Protein AF-A0A371HAS5-F1 (afdb_monomer)

InterPro domains:
  IPR009060 UBA-like superfamily [SSF46934] (78-134)
  IPR015940 Ubiquitin-associated domain [PF22562] (84-131)
  IPR015940 Ubiquitin-associated domain [PS50030] 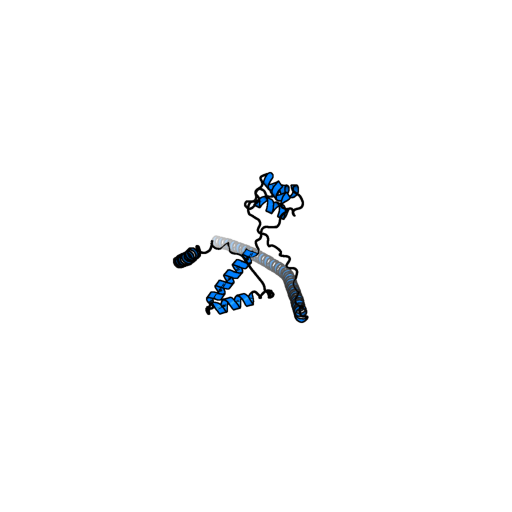(82-123)

pLDDT: mean 71.28, std 23.75, range [23.73, 97.5]

Organism: Mucuna pruriens (NCBI:txid157652)

Nearest PDB structures (foldseek):
  2dag-assembly1_A  TM=6.935E-01  e=2.441E-04  Homo sapiens
  3ihp-assembly1_A  TM=7.742E-01  e=4.661E-03  Homo sapiens
  1vek-assembly1_A  TM=7.909E-01  e=1.729E-02  Arabidopsis thaliana

Sequence (232 aa):
LLAWRVLLEVTGRIVRRFIPFQSFLITTKTPCHKRHGFKSWSTDTIVAAILRLKGLCNPMAIIIANASATLSFHFIKMAVPKVNEKLLEDLEVMGFPKARATRALHYSGNTSLEDAINWIVDHENDIDIDEMPLVDVDIDVESSESFPITEEMRIKAQSLRVQGLKSKAEEEKRLEREREKERIQAGKRLLEAKRIAEENERKRNLSLRQAEKEEEKRAREKVLRKLEQDKV

Radius of gyration: 43.59 Å; Cα contacts (8 Å, |Δi|>4): 79; chains: 1; bounding box: 92×58×136 Å

Secondary structure (DSSP, 8-state):
-HHHHHHHHHHHHHHHHSSSS-S-------------------HHHHHHHHHHHH----HHHHHHHHHHHHHHHHHTTEE-----HHHHHHHHHTT--HHHHHHHHHHHTSS-HHHHHHHHHHTTT-TTTTSPP-EE--------------HHHHHHHHHHHHHHHHHHHHHHHHHHHHHHHHHHHHHHHHHHHHHHHHHHHHHHHHHHHHHHHHHHHHHHHHHHHHHHHTT-

Structure (mmCIF, N/CA/C/O backbone):
data_AF-A0A371HAS5-F1
#
_entry.id   AF-A0A371HAS5-F1
#
loop_
_atom_site.group_PDB
_atom_site.id
_atom_site.type_symbol
_atom_site.label_atom_id
_atom_site.label_alt_id
_atom_site.label_comp_id
_atom_site.label_asym_id
_atom_site.label_entity_id
_atom_site.label_seq_id
_atom_site.pdbx_PDB_ins_code
_atom_site.Cartn_x
_atom_site.Cartn_y
_atom_site.Cartn_z
_atom_site.occupancy
_atom_site.B_iso_or_equiv
_atom_site.auth_seq_id
_atom_site.auth_comp_id
_atom_site.auth_asym_id
_atom_site.auth_atom_id
_atom_site.pdbx_PDB_model_num
ATOM 1 N N . LEU A 1 1 ? -9.270 -43.807 14.013 1.00 46.50 1 LEU A N 1
ATOM 2 C CA . LEU A 1 1 ? -10.672 -44.301 14.008 1.00 46.50 1 LEU A CA 1
ATOM 3 C C . LEU A 1 1 ? -10.958 -45.337 15.106 1.00 46.50 1 LEU A C 1
ATOM 5 O O . LEU A 1 1 ? -11.969 -45.197 15.780 1.00 46.50 1 LEU A O 1
ATOM 9 N N . LEU A 1 2 ? -10.073 -46.306 15.380 1.00 40.28 2 LEU A N 1
ATOM 10 C CA . LEU A 1 2 ? -10.265 -47.279 16.476 1.00 40.28 2 LEU A CA 1
ATOM 11 C C . LEU A 1 2 ? -10.177 -46.666 17.894 1.00 40.28 2 LEU A C 1
ATOM 13 O O . LEU A 1 2 ? -10.956 -47.038 18.763 1.00 40.28 2 LEU A O 1
ATOM 17 N N . ALA A 1 3 ? -9.323 -45.658 18.112 1.00 36.22 3 ALA A N 1
ATOM 18 C CA . ALA A 1 3 ? -9.194 -44.980 19.412 1.00 36.22 3 ALA A CA 1
ATOM 19 C C . ALA A 1 3 ? -10.428 -44.140 19.809 1.00 36.22 3 ALA A C 1
ATOM 21 O O . ALA A 1 3 ? -10.757 -44.034 20.986 1.00 36.22 3 ALA A O 1
ATOM 22 N N . TRP A 1 4 ? -11.152 -43.585 18.832 1.00 30.95 4 TRP A N 1
ATOM 23 C CA . TRP A 1 4 ? -12.383 -42.819 19.077 1.00 30.95 4 TRP A CA 1
ATOM 24 C C . TRP A 1 4 ? -13.582 -43.720 19.395 1.00 30.95 4 TRP A C 1
ATOM 26 O O . TRP A 1 4 ? -14.448 -43.339 20.177 1.00 30.95 4 TRP A O 1
ATOM 36 N N . ARG A 1 5 ? -13.605 -44.946 18.857 1.00 38.47 5 ARG A N 1
ATOM 37 C CA . ARG A 1 5 ? -14.662 -45.929 19.143 1.00 38.47 5 ARG A CA 1
ATOM 38 C C . ARG A 1 5 ? -14.598 -46.444 20.585 1.00 38.47 5 ARG A C 1
ATOM 40 O O . ARG A 1 5 ? -15.632 -46.553 21.233 1.00 38.47 5 ARG A O 1
ATOM 47 N N . VAL A 1 6 ? -13.389 -46.659 21.112 1.00 47.12 6 VAL A N 1
ATOM 48 C CA . VAL A 1 6 ? -13.175 -47.053 22.519 1.00 47.12 6 VAL A CA 1
ATOM 49 C C . VAL A 1 6 ? -13.554 -45.916 23.479 1.00 47.12 6 VAL A C 1
ATOM 51 O O . VAL A 1 6 ? -14.144 -46.164 24.527 1.00 47.12 6 VAL A O 1
ATOM 54 N N . LEU A 1 7 ? -13.301 -44.657 23.102 1.00 41.53 7 LEU A N 1
ATOM 55 C CA . LEU A 1 7 ? -13.656 -43.490 23.917 1.00 41.53 7 LEU A CA 1
ATOM 56 C C . LEU A 1 7 ? -15.182 -43.268 24.010 1.00 41.53 7 LEU A C 1
ATOM 58 O O . LEU A 1 7 ? -15.688 -42.888 25.067 1.00 41.53 7 LEU A O 1
ATOM 62 N N . LEU A 1 8 ? -15.931 -43.563 22.940 1.00 46.72 8 LEU A N 1
ATOM 63 C CA . LEU A 1 8 ? -17.401 -43.508 22.926 1.00 46.72 8 LEU A CA 1
ATOM 64 C C . LEU A 1 8 ? -18.059 -44.678 23.682 1.00 46.72 8 LEU A C 1
ATOM 66 O O . LEU A 1 8 ? -19.085 -44.489 24.333 1.00 46.72 8 LEU A O 1
ATOM 70 N N . GLU A 1 9 ? -17.465 -45.875 23.675 1.00 45.41 9 GLU A N 1
ATOM 71 C CA . GLU A 1 9 ? -17.991 -47.010 24.453 1.00 45.41 9 GLU A CA 1
ATOM 72 C C . GLU A 1 9 ? -17.751 -46.870 25.963 1.00 45.41 9 GLU A C 1
ATOM 74 O O . GLU A 1 9 ? -18.598 -47.277 26.767 1.00 45.41 9 GLU A O 1
ATOM 79 N N . VAL A 1 10 ? -16.628 -46.267 26.370 1.00 45.66 10 VAL A N 1
ATOM 80 C CA . VAL A 1 10 ? -16.324 -46.015 27.788 1.00 45.66 10 VAL A CA 1
ATOM 81 C C . VAL A 1 10 ? -17.197 -44.886 28.343 1.00 45.66 10 VAL A C 1
ATOM 83 O O . VAL A 1 10 ? -17.741 -45.022 29.439 1.00 45.66 10 VAL A O 1
ATOM 86 N N . THR A 1 11 ? -17.426 -43.817 27.575 1.00 44.75 11 THR A N 1
ATOM 87 C CA . THR A 1 11 ? -18.323 -42.718 27.979 1.00 44.75 11 THR A CA 1
ATOM 88 C C . THR A 1 11 ? -19.798 -43.143 27.970 1.00 44.75 11 THR A C 1
ATOM 90 O O . THR A 1 11 ? -20.527 -42.831 28.912 1.00 44.75 11 THR A O 1
ATOM 93 N N . GLY A 1 12 ? -20.228 -43.973 27.013 1.00 40.47 12 GLY A N 1
ATOM 94 C CA . GLY A 1 12 ? -21.586 -44.531 26.971 1.00 40.47 12 GLY A CA 1
ATOM 95 C C . GLY A 1 12 ? -21.938 -45.464 28.142 1.00 40.47 12 GLY A C 1
ATOM 96 O O . GLY A 1 12 ? -23.078 -45.461 28.614 1.00 40.47 12 GLY A O 1
ATOM 97 N N . ARG A 1 13 ? -20.974 -46.234 28.675 1.00 41.28 13 ARG A N 1
ATOM 98 C CA . ARG A 1 13 ? -21.190 -47.070 29.879 1.00 41.28 13 ARG A CA 1
ATOM 99 C C . ARG A 1 13 ? -21.276 -46.265 31.171 1.00 41.28 13 ARG A C 1
ATOM 101 O O . ARG A 1 13 ? -21.960 -46.701 32.094 1.00 41.28 13 ARG A O 1
ATOM 108 N N . ILE A 1 14 ? -20.611 -45.114 31.240 1.00 40.72 14 ILE A N 1
ATOM 109 C CA . ILE A 1 14 ? -20.650 -44.228 32.410 1.00 40.72 14 ILE A CA 1
ATOM 110 C C . ILE A 1 14 ? -22.001 -43.502 32.476 1.00 40.72 14 ILE A C 1
ATOM 112 O O . ILE A 1 14 ? -22.618 -43.465 33.537 1.00 40.72 14 ILE A O 1
ATOM 116 N N . VAL A 1 15 ? -22.524 -43.038 31.335 1.00 43.25 15 VAL A N 1
ATOM 117 C CA . VAL A 1 15 ? -23.827 -42.351 31.268 1.00 43.25 15 VAL A CA 1
ATOM 118 C C . VAL A 1 15 ? -25.001 -43.303 31.548 1.00 43.25 15 VAL A C 1
ATOM 120 O O . VAL A 1 15 ? -25.922 -42.938 32.272 1.00 43.25 15 VAL A O 1
ATOM 123 N N . ARG A 1 16 ? -24.957 -44.566 31.089 1.00 42.06 16 ARG A N 1
ATOM 124 C CA . ARG A 1 16 ? -26.014 -45.559 31.395 1.00 42.06 16 ARG A CA 1
ATOM 125 C C . ARG A 1 16 ? -26.030 -46.059 32.843 1.00 42.06 16 ARG A C 1
ATOM 127 O O . ARG A 1 16 ? -27.021 -46.652 33.253 1.00 42.06 16 ARG A O 1
ATOM 134 N N . ARG A 1 17 ? -24.963 -45.848 33.621 1.00 37.91 17 ARG A N 1
ATOM 135 C CA . ARG A 1 17 ? -24.882 -46.301 35.022 1.00 37.91 17 ARG A CA 1
ATOM 136 C C . ARG A 1 17 ? -25.248 -45.214 36.037 1.00 37.91 17 ARG A C 1
ATOM 138 O O . ARG A 1 17 ? -25.368 -45.521 37.216 1.00 37.91 17 ARG A O 1
ATOM 145 N N . PHE A 1 18 ? -25.458 -43.980 35.574 1.00 33.31 18 PHE A N 1
ATOM 146 C CA . PHE A 1 18 ? -25.792 -42.815 36.403 1.00 33.31 18 PHE A CA 1
ATOM 147 C C . PHE A 1 18 ? -27.269 -42.387 36.322 1.00 33.31 18 PHE A C 1
ATOM 149 O O . PHE A 1 18 ? -27.659 -41.395 36.929 1.00 33.31 18 PHE A O 1
ATOM 156 N N . ILE A 1 19 ? -28.099 -43.142 35.597 1.00 40.12 19 ILE A N 1
ATOM 157 C CA . ILE A 1 19 ? -29.545 -42.918 35.469 1.00 40.12 19 ILE A CA 1
ATOM 158 C C . ILE A 1 19 ? -30.242 -44.202 35.944 1.00 40.12 19 ILE A C 1
ATOM 160 O O . ILE A 1 19 ? -30.603 -45.034 35.112 1.00 40.12 19 ILE A O 1
ATOM 164 N N . PRO A 1 20 ? -30.280 -44.486 37.262 1.00 36.88 20 PRO A N 1
ATOM 165 C CA . PRO A 1 20 ? -31.593 -44.538 37.913 1.00 36.88 20 PRO A CA 1
ATOM 166 C C . PRO A 1 20 ? -31.521 -44.341 39.444 1.00 36.88 20 PRO A C 1
ATOM 168 O O . PRO A 1 20 ? -31.740 -45.279 40.188 1.00 36.88 20 PRO A O 1
ATOM 171 N N . PHE A 1 21 ? -31.198 -43.158 39.951 1.00 30.16 21 PHE A N 1
ATOM 172 C CA . PHE A 1 21 ? -31.376 -42.784 41.367 1.00 30.16 21 PHE A CA 1
ATOM 173 C C . PHE A 1 21 ? -31.285 -41.250 41.338 1.00 30.16 21 PHE A C 1
ATOM 175 O O . PHE A 1 21 ? -30.221 -40.715 41.076 1.00 30.16 21 PHE A O 1
ATOM 182 N N . GLN A 1 22 ? -32.336 -40.445 41.469 1.00 34.00 22 GLN A N 1
ATOM 183 C CA . GLN A 1 22 ? -33.313 -40.509 42.539 1.00 34.00 22 GLN A CA 1
ATOM 184 C C . GLN A 1 22 ? -34.480 -39.557 42.209 1.00 34.00 22 GLN A C 1
ATOM 186 O O . GLN A 1 22 ? -34.569 -38.439 42.705 1.00 34.00 22 GLN A O 1
ATOM 191 N N . SER A 1 23 ? -35.419 -40.016 41.384 1.00 34.59 23 SER A N 1
ATOM 192 C CA . SER A 1 23 ? -36.813 -39.574 41.468 1.00 34.59 23 SER A CA 1
ATOM 193 C C . SER A 1 23 ? -37.466 -40.311 42.639 1.00 34.59 23 SER A C 1
ATOM 195 O O . SER A 1 23 ? -38.294 -41.176 42.413 1.00 34.59 23 SER A O 1
ATOM 197 N N . PHE A 1 24 ? -37.032 -40.086 43.883 1.00 32.16 24 PHE A N 1
ATOM 198 C CA . PHE A 1 24 ? -37.688 -40.659 45.068 1.00 32.16 24 PHE A CA 1
ATOM 199 C C . PHE A 1 24 ? -37.172 -39.971 46.340 1.00 32.16 24 PHE A C 1
ATOM 201 O O . PHE A 1 24 ? -36.071 -40.276 46.788 1.00 32.16 24 PHE A O 1
ATOM 208 N N . LEU A 1 25 ? -37.957 -39.019 46.863 1.00 33.44 25 LEU A N 1
ATOM 209 C CA . LEU A 1 25 ? -38.114 -38.607 48.277 1.00 33.44 25 LEU A CA 1
ATOM 210 C C . LEU A 1 25 ? -38.596 -37.147 48.354 1.00 33.44 25 LEU A C 1
ATOM 212 O O . LEU A 1 25 ? -37.880 -36.228 48.739 1.00 33.44 25 LEU A O 1
ATOM 216 N N . ILE A 1 26 ? -39.863 -36.962 47.981 1.00 34.88 26 ILE A N 1
ATOM 217 C CA . ILE A 1 26 ? -40.740 -35.955 48.587 1.00 34.88 26 ILE A CA 1
ATOM 218 C C . ILE A 1 26 ? -41.316 -36.609 49.862 1.00 34.88 26 ILE A C 1
ATOM 220 O O . ILE A 1 26 ? -41.438 -37.831 49.899 1.00 34.88 26 ILE A O 1
ATOM 224 N N . THR A 1 27 ? -41.685 -35.797 50.865 1.00 35.25 27 THR A N 1
ATOM 225 C CA . THR A 1 27 ? -42.214 -36.128 52.216 1.00 35.25 27 THR A CA 1
ATOM 226 C C . THR A 1 27 ? -41.162 -36.723 53.180 1.00 35.25 27 THR A C 1
ATOM 228 O O . THR A 1 27 ? -40.668 -37.815 52.949 1.00 35.25 27 THR A O 1
ATOM 231 N N . THR A 1 28 ? -40.735 -36.052 54.263 1.00 29.14 28 THR A N 1
ATOM 232 C CA . THR A 1 28 ? -41.540 -35.717 55.460 1.00 29.14 28 THR A CA 1
ATOM 233 C C . THR A 1 28 ? -41.094 -34.450 56.232 1.00 29.14 28 THR A C 1
ATOM 235 O O . THR A 1 28 ? -39.914 -34.139 56.329 1.00 29.14 28 THR A O 1
ATOM 238 N N . LYS A 1 29 ? -42.098 -33.794 56.835 1.00 32.22 29 LYS A N 1
ATOM 239 C CA . LYS A 1 29 ? -42.184 -32.749 57.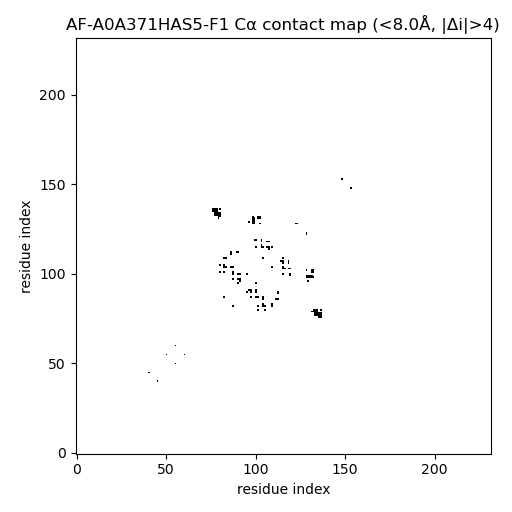890 1.00 32.22 29 LYS A CA 1
ATOM 240 C C . LYS A 1 29 ? -40.963 -32.408 58.800 1.00 32.22 29 LYS A C 1
ATOM 242 O O . LYS A 1 29 ? -40.279 -33.277 59.319 1.00 32.22 29 LYS A O 1
ATOM 247 N N . THR A 1 30 ? -40.853 -31.097 59.074 1.00 30.39 30 THR A N 1
ATOM 248 C CA . THR A 1 30 ? -40.096 -30.285 60.083 1.00 30.39 30 THR A CA 1
ATOM 249 C C . THR A 1 30 ? -40.300 -30.707 61.566 1.00 30.39 30 THR A C 1
ATOM 251 O O . THR A 1 30 ? -41.345 -31.326 61.787 1.00 30.39 30 THR A O 1
ATOM 254 N N . PRO A 1 31 ? -39.474 -30.325 62.604 1.00 36.41 31 PRO A N 1
ATOM 255 C CA . PRO A 1 31 ? -39.116 -28.916 62.932 1.00 36.41 31 PRO A CA 1
ATOM 256 C C . PRO A 1 31 ? -37.835 -28.564 63.769 1.00 36.41 31 PRO A C 1
ATOM 258 O O . PRO A 1 31 ? -37.206 -29.398 64.406 1.00 36.41 31 PRO A O 1
ATOM 261 N N . CYS A 1 32 ? -37.577 -27.241 63.834 1.00 23.73 32 CYS A N 1
ATOM 262 C CA . CYS A 1 32 ? -36.892 -26.444 64.882 1.00 23.73 32 CYS A CA 1
ATOM 263 C C . CYS A 1 32 ? -35.356 -26.209 64.877 1.00 23.73 32 CYS A C 1
ATOM 265 O O . CYS A 1 32 ? -34.558 -27.047 65.269 1.00 23.73 32 CYS A O 1
ATOM 267 N N . HIS A 1 33 ? -35.019 -24.934 64.604 1.00 25.88 33 HIS A N 1
ATOM 268 C CA . HIS A 1 33 ? -34.020 -24.060 65.251 1.00 25.88 33 HIS A CA 1
ATOM 269 C C . HIS A 1 33 ? -32.541 -24.491 65.365 1.00 25.88 33 HIS A C 1
ATOM 271 O O . HIS A 1 33 ? -32.162 -25.170 66.310 1.00 25.88 33 HIS A O 1
ATOM 277 N N . LYS A 1 34 ? -31.657 -23.822 64.603 1.00 27.59 34 LYS A N 1
ATOM 278 C CA . LYS A 1 34 ? -30.867 -22.663 65.090 1.00 27.59 34 LYS A CA 1
ATOM 279 C C . LYS A 1 34 ? -30.121 -21.983 63.935 1.00 27.59 34 LYS A C 1
ATOM 281 O O . LYS A 1 34 ? -29.530 -22.643 63.090 1.00 27.59 34 LYS A O 1
ATOM 286 N N . ARG A 1 35 ? -30.163 -20.647 63.909 1.00 38.34 35 ARG A N 1
ATOM 287 C CA . ARG A 1 35 ? -29.398 -19.796 62.986 1.00 38.34 35 ARG A CA 1
ATOM 288 C C . ARG A 1 35 ? -27.902 -20.018 63.195 1.00 38.34 35 ARG A C 1
ATOM 290 O O . ARG A 1 35 ? -27.408 -19.740 64.281 1.00 38.34 35 ARG A O 1
ATOM 297 N N . HIS A 1 36 ? -27.193 -20.374 62.133 1.00 27.92 36 HIS A N 1
ATOM 298 C CA . HIS A 1 36 ? -25.816 -19.942 61.921 1.00 27.92 36 HIS A CA 1
ATOM 299 C C . HIS A 1 36 ? -25.713 -19.426 60.488 1.00 27.92 36 HIS A C 1
ATOM 301 O O . HIS A 1 36 ? -26.207 -20.060 59.559 1.00 27.92 36 HIS A O 1
ATOM 307 N N . GLY A 1 37 ? -25.170 -18.217 60.342 1.00 28.03 37 GLY A N 1
ATOM 308 C CA . GLY A 1 37 ? -25.117 -17.502 59.075 1.00 28.03 37 GLY A CA 1
ATOM 309 C C . GLY A 1 37 ? -24.404 -18.317 58.003 1.00 28.03 37 GLY A C 1
ATOM 310 O O . GLY A 1 37 ? -23.283 -18.786 58.209 1.00 28.03 37 GLY A O 1
ATOM 311 N N . PHE A 1 38 ? -25.068 -18.457 56.860 1.00 30.48 38 PHE A N 1
ATOM 312 C CA . PHE A 1 38 ? -24.463 -18.919 55.621 1.00 30.48 38 PHE A CA 1
ATOM 313 C C . PHE A 1 38 ? -23.411 -17.882 55.214 1.00 30.48 38 PHE A C 1
ATOM 315 O O . PHE A 1 38 ? -23.721 -16.862 54.607 1.00 30.48 38 PHE A O 1
ATOM 322 N N . LYS A 1 39 ? -22.154 -18.102 55.603 1.00 35.47 39 LYS A N 1
ATOM 323 C CA . LYS A 1 39 ? -21.035 -17.451 54.925 1.00 35.47 39 LYS A CA 1
ATOM 324 C C . LYS A 1 39 ? -21.011 -18.070 53.532 1.00 35.47 39 LYS A C 1
ATOM 326 O O . LYS A 1 39 ? -20.918 -19.289 53.425 1.00 35.47 39 LYS A O 1
ATOM 331 N N . SER A 1 40 ? -21.164 -17.273 52.484 1.00 37.25 40 SER A N 1
ATOM 332 C CA . SER A 1 40 ? -20.907 -17.707 51.113 1.00 37.25 40 SER A CA 1
ATOM 333 C C . SER A 1 40 ? -19.437 -18.113 51.034 1.00 37.25 40 SER A C 1
ATOM 335 O O . SER A 1 40 ? -18.546 -17.271 51.140 1.00 37.25 40 SER A O 1
ATOM 337 N N . TRP A 1 41 ? -19.159 -19.410 50.951 1.00 33.28 41 TRP A N 1
ATOM 338 C CA . TRP A 1 41 ? -17.795 -19.869 50.728 1.00 33.28 41 TRP A CA 1
ATOM 339 C C . TRP A 1 41 ? -17.442 -19.510 49.287 1.00 33.28 41 TRP A C 1
ATOM 341 O O . TRP A 1 41 ? -18.204 -19.838 48.378 1.00 33.28 41 TRP A O 1
ATOM 351 N N . SER A 1 42 ?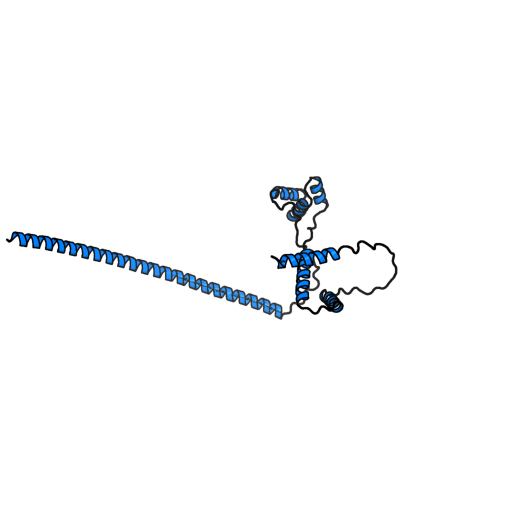 -16.316 -18.815 49.091 1.00 43.72 42 SER A N 1
ATOM 352 C CA . SER A 1 42 ? -15.750 -18.605 47.755 1.00 43.72 42 SER A CA 1
ATOM 353 C C . SER A 1 42 ? -15.699 -19.954 47.032 1.00 43.72 42 SER A C 1
ATOM 355 O O . SER A 1 42 ? -15.440 -20.988 47.662 1.00 43.72 42 SER A O 1
ATOM 357 N N . THR A 1 43 ? -15.942 -19.954 45.721 1.00 50.69 43 THR A N 1
ATOM 358 C CA . THR A 1 43 ? -15.860 -21.147 44.863 1.00 50.69 43 THR A CA 1
ATOM 359 C C . THR A 1 43 ? -14.568 -21.927 45.111 1.00 50.69 43 THR A C 1
ATOM 361 O O . THR A 1 43 ? -14.586 -23.156 45.133 1.00 50.69 43 THR A O 1
ATOM 364 N N . ASP A 1 44 ? -13.484 -21.228 45.452 1.00 47.88 44 ASP A N 1
ATOM 365 C CA . ASP A 1 44 ? -12.183 -21.807 45.790 1.00 47.88 44 ASP A CA 1
ATOM 366 C C . ASP A 1 44 ? -12.208 -22.680 47.053 1.00 47.88 44 ASP A C 1
ATOM 368 O O . ASP A 1 44 ? -11.531 -23.706 47.128 1.00 47.88 44 ASP A O 1
ATOM 372 N N . THR A 1 45 ? -13.015 -22.322 48.056 1.00 55.28 45 THR A N 1
ATOM 373 C CA . THR A 1 45 ? -13.116 -23.077 49.314 1.00 55.28 45 THR A CA 1
ATOM 374 C C . THR A 1 45 ? -13.983 -24.326 49.152 1.00 55.28 45 THR A C 1
ATOM 376 O O . THR A 1 45 ? -13.690 -25.366 49.744 1.00 55.28 45 THR A O 1
ATOM 379 N N . ILE A 1 46 ? -15.013 -24.255 48.304 1.00 51.75 46 ILE A N 1
ATOM 380 C CA . IL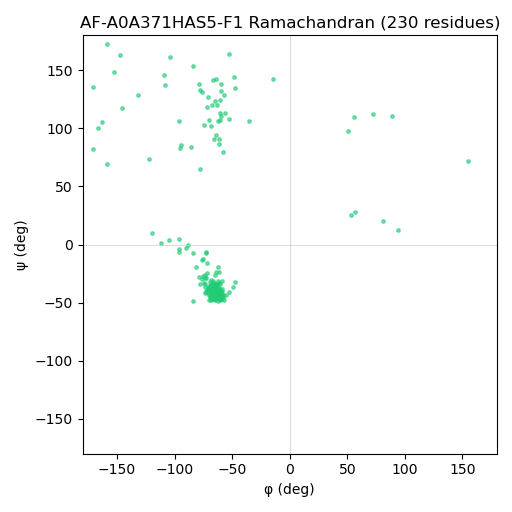E A 1 46 ? -15.856 -25.405 47.948 1.00 51.75 46 ILE A CA 1
ATOM 381 C C . ILE A 1 46 ? -15.045 -26.406 47.111 1.00 51.75 46 ILE A C 1
ATOM 383 O O . ILE A 1 46 ? -15.038 -27.603 47.404 1.00 51.75 46 ILE A O 1
ATOM 387 N N . VAL A 1 47 ? -14.283 -25.916 46.129 1.00 53.78 47 VAL A N 1
ATOM 388 C CA . VAL A 1 47 ? -13.398 -26.735 45.286 1.00 53.78 47 VAL A CA 1
ATOM 389 C C . VAL A 1 47 ? -12.290 -27.393 46.119 1.00 53.78 47 VAL A C 1
ATOM 391 O O . VAL A 1 47 ? -12.053 -28.596 45.983 1.00 53.78 47 VAL A O 1
ATOM 394 N N . ALA A 1 48 ? -11.673 -26.664 47.056 1.00 54.16 48 ALA A N 1
ATOM 395 C CA . ALA A 1 48 ? -10.662 -27.215 47.961 1.00 54.16 48 ALA A CA 1
ATOM 396 C C . ALA A 1 48 ? -11.221 -28.290 48.916 1.00 54.16 48 ALA A C 1
ATOM 398 O O . ALA A 1 48 ? -10.540 -29.281 49.197 1.00 54.16 48 ALA A O 1
ATOM 399 N N . ALA A 1 49 ? -12.460 -28.136 49.396 1.00 52.81 49 ALA A N 1
ATOM 400 C CA . ALA A 1 49 ? -13.120 -29.128 50.246 1.00 52.81 49 ALA A CA 1
ATOM 401 C C . ALA A 1 49 ? -13.454 -30.422 49.479 1.00 52.81 49 ALA A C 1
ATOM 403 O O . ALA A 1 49 ? -13.242 -31.521 49.995 1.00 52.81 49 ALA A O 1
ATOM 404 N N . ILE A 1 50 ? -13.899 -30.309 48.223 1.00 53.41 50 ILE A N 1
ATOM 405 C CA . ILE A 1 50 ? -14.182 -31.462 47.353 1.00 53.41 50 ILE A CA 1
ATOM 406 C C . ILE A 1 50 ? -12.889 -32.207 46.978 1.00 53.41 50 ILE A C 1
ATOM 408 O O . ILE A 1 50 ? -12.865 -33.440 47.000 1.00 53.41 50 ILE A O 1
ATOM 412 N N . LEU A 1 51 ? -11.799 -31.484 46.697 1.00 48.53 51 LEU A N 1
ATOM 413 C CA . LEU A 1 51 ? -10.480 -32.070 46.420 1.00 48.53 51 LEU A CA 1
ATOM 414 C C . LEU A 1 51 ? -9.896 -32.801 47.641 1.00 48.53 51 LEU A C 1
ATOM 416 O O . LEU A 1 51 ? -9.304 -33.870 47.482 1.00 48.53 51 LEU A O 1
ATOM 420 N N . ARG A 1 52 ? -10.114 -32.286 48.862 1.00 47.75 52 ARG A N 1
ATOM 421 C CA . ARG A 1 52 ? -9.682 -32.949 50.109 1.00 47.75 52 ARG A CA 1
ATOM 422 C C . ARG A 1 52 ? -10.459 -34.226 50.426 1.00 47.75 52 ARG A C 1
ATOM 424 O O . ARG A 1 52 ? -9.873 -35.145 50.986 1.00 47.75 52 ARG A O 1
ATOM 431 N N . LEU A 1 53 ? -11.738 -34.311 50.058 1.00 48.09 53 LEU A N 1
ATOM 432 C CA . LEU A 1 53 ? -12.573 -35.487 50.341 1.00 48.09 53 LEU A CA 1
ATOM 433 C C . LEU A 1 53 ? -12.381 -36.647 49.353 1.00 48.09 53 LEU A C 1
ATOM 435 O O . LEU A 1 53 ? -12.744 -37.772 49.685 1.00 48.09 53 LEU A O 1
ATOM 439 N N . LYS A 1 54 ? -11.824 -36.413 48.155 1.00 51.19 54 LYS A N 1
ATOM 440 C CA . LYS A 1 54 ? -11.719 -37.456 47.114 1.00 51.19 54 LYS A CA 1
ATOM 441 C C . LYS A 1 54 ? -10.307 -37.953 46.793 1.00 51.19 54 LYS A C 1
ATOM 443 O O . LYS A 1 54 ? -10.188 -38.819 45.935 1.00 51.19 54 LYS A O 1
ATOM 448 N N . GLY A 1 55 ? -9.255 -37.467 47.458 1.00 49.88 55 GLY A N 1
ATOM 449 C CA . GLY A 1 55 ? -7.913 -38.080 47.395 1.00 49.88 55 GLY A CA 1
ATOM 450 C C . GLY A 1 55 ? -7.337 -38.302 45.984 1.00 49.88 55 GLY A C 1
ATOM 451 O O . GLY A 1 55 ? -6.524 -39.200 45.788 1.00 49.88 55 GLY A O 1
ATOM 452 N N . LEU A 1 56 ? -7.757 -37.520 44.985 1.00 47.22 56 LEU A N 1
ATOM 453 C CA . LEU A 1 56 ? -7.358 -37.687 43.584 1.00 47.22 56 LEU A CA 1
ATOM 454 C C . LEU A 1 56 ? -6.175 -36.769 43.271 1.00 47.22 56 LEU A C 1
ATOM 456 O O . LEU A 1 56 ? -6.336 -35.674 42.740 1.00 47.22 56 LEU A O 1
ATOM 460 N N . CYS A 1 57 ? -4.969 -37.222 43.607 1.00 44.25 57 CYS A N 1
ATOM 461 C CA . CYS A 1 57 ? -3.733 -36.578 43.175 1.00 44.25 57 CYS A CA 1
ATOM 462 C C . CYS A 1 57 ? -3.357 -37.123 41.789 1.00 44.25 57 CYS A C 1
ATOM 464 O O . CYS A 1 57 ? -2.614 -38.094 41.671 1.00 44.25 57 CYS A O 1
ATOM 466 N N . ASN A 1 58 ? -3.936 -36.562 40.725 1.00 46.75 58 ASN A N 1
ATOM 467 C CA . ASN A 1 58 ? -3.491 -36.853 39.362 1.00 46.75 58 ASN A CA 1
ATOM 468 C C . ASN A 1 58 ? -3.646 -35.591 38.488 1.00 46.75 58 ASN A C 1
ATOM 470 O O . ASN A 1 58 ? -4.775 -35.119 38.318 1.00 46.75 58 ASN A O 1
ATOM 474 N N . PRO A 1 59 ? -2.560 -35.012 37.935 1.00 50.88 59 PRO A N 1
ATOM 475 C CA . PRO A 1 59 ? -2.597 -33.713 37.247 1.00 50.88 59 PRO A CA 1
ATOM 476 C C . PRO A 1 59 ? -3.510 -33.691 36.009 1.00 50.88 59 PRO A C 1
ATOM 478 O O . PRO A 1 59 ? -4.035 -32.641 35.650 1.00 50.88 59 PRO A O 1
ATOM 481 N N . MET A 1 60 ? -3.782 -34.850 35.400 1.00 40.97 60 MET A N 1
ATOM 482 C CA . MET A 1 60 ? -4.698 -34.970 34.257 1.00 40.97 60 MET A CA 1
ATOM 483 C C . MET A 1 60 ? -6.180 -34.788 34.636 1.00 40.97 60 MET A C 1
ATOM 485 O O . MET A 1 60 ? -6.979 -34.376 33.798 1.00 40.97 60 MET A O 1
ATOM 489 N N . ALA A 1 61 ? -6.566 -35.040 35.893 1.00 43.47 61 ALA A N 1
ATOM 490 C CA . ALA A 1 61 ? -7.947 -34.857 36.354 1.00 43.47 61 ALA A CA 1
ATOM 491 C C . ALA A 1 61 ? -8.307 -33.372 36.565 1.00 43.47 61 ALA A C 1
ATOM 493 O O . ALA A 1 61 ? -9.463 -32.988 36.399 1.00 43.47 61 ALA A O 1
ATOM 494 N N . ILE A 1 62 ? -7.309 -32.529 36.860 1.00 49.22 62 ILE A N 1
ATOM 495 C CA . ILE A 1 62 ? -7.468 -31.075 37.025 1.00 49.22 62 ILE A CA 1
ATOM 496 C C . ILE A 1 62 ? -7.842 -30.420 35.685 1.00 49.22 62 ILE A C 1
ATOM 498 O O . ILE A 1 62 ? -8.710 -29.553 35.639 1.00 49.22 62 ILE A O 1
ATOM 502 N N . ILE A 1 63 ? -7.253 -30.884 34.578 1.00 48.41 63 ILE A N 1
ATOM 503 C CA . ILE A 1 63 ? -7.544 -30.364 33.233 1.00 48.41 63 ILE A CA 1
ATOM 504 C C . ILE A 1 63 ? -8.976 -30.720 32.803 1.00 48.41 63 ILE A C 1
ATOM 506 O O . ILE A 1 63 ? -9.688 -29.869 32.274 1.00 48.41 63 ILE A O 1
ATOM 510 N N . ILE A 1 64 ? -9.433 -31.945 33.086 1.00 50.22 64 ILE A N 1
ATOM 511 C CA . ILE A 1 64 ? -10.795 -32.392 32.747 1.00 50.22 64 ILE A CA 1
ATOM 512 C C . ILE A 1 64 ? -11.846 -31.645 33.586 1.00 50.22 64 ILE A C 1
ATOM 514 O O . ILE A 1 64 ? -12.884 -31.249 33.059 1.00 50.22 64 ILE A O 1
ATOM 518 N N . ALA A 1 65 ? -11.572 -31.393 34.870 1.00 47.94 65 ALA A N 1
ATOM 519 C CA . ALA A 1 65 ? -12.467 -30.624 35.735 1.00 47.94 65 ALA A CA 1
ATOM 520 C C . ALA A 1 65 ? -12.561 -29.146 35.317 1.00 47.94 65 ALA A C 1
ATOM 522 O O . ALA A 1 65 ? -13.660 -28.597 35.276 1.00 47.94 65 ALA A O 1
ATOM 523 N N . ASN A 1 66 ? -11.440 -28.525 34.933 1.00 48.50 66 ASN A N 1
ATOM 524 C CA . ASN A 1 66 ? -11.420 -27.141 34.452 1.00 48.50 66 ASN A CA 1
ATOM 525 C C . ASN A 1 66 ? -12.110 -26.989 33.087 1.00 48.50 66 ASN A C 1
ATOM 527 O O . ASN A 1 66 ? -12.796 -25.996 32.875 1.00 48.50 66 ASN A O 1
ATOM 531 N N . ALA A 1 67 ? -12.001 -27.981 32.195 1.00 46.72 67 ALA A N 1
ATOM 532 C CA . ALA A 1 67 ? -12.740 -28.007 30.929 1.00 46.72 67 ALA A CA 1
ATOM 533 C C . ALA A 1 67 ? -14.250 -28.229 31.133 1.00 46.72 67 ALA A C 1
ATOM 535 O O . ALA A 1 67 ? -15.069 -27.619 30.451 1.00 46.72 67 ALA A O 1
ATOM 536 N N . SER A 1 68 ? -14.640 -29.068 32.101 1.00 44.88 68 SER A N 1
ATOM 537 C CA . SER A 1 68 ? -16.049 -29.227 32.474 1.00 44.88 68 SER A CA 1
ATOM 538 C C . SER A 1 68 ? -16.601 -27.956 33.117 1.00 44.88 68 SER A C 1
ATOM 540 O O . SER A 1 68 ? -17.740 -27.609 32.847 1.00 44.88 68 SER A O 1
ATOM 542 N N . ALA A 1 69 ? -15.817 -27.246 33.934 1.00 44.88 69 ALA A N 1
ATOM 543 C CA . ALA A 1 69 ? -16.239 -26.000 34.565 1.00 44.88 69 ALA A CA 1
ATOM 544 C C . ALA A 1 69 ? -16.380 -24.852 33.556 1.00 44.88 69 ALA A C 1
ATOM 546 O O . ALA A 1 69 ? -17.330 -24.088 33.671 1.00 44.88 69 ALA A O 1
ATOM 547 N N . THR A 1 70 ? -15.511 -24.749 32.542 1.00 46.84 70 THR A N 1
ATOM 548 C CA . THR A 1 70 ? -15.657 -23.745 31.473 1.00 46.84 70 THR A CA 1
ATOM 549 C C . THR A 1 70 ? -16.837 -24.042 30.549 1.00 46.84 70 THR A C 1
ATOM 551 O O . THR A 1 70 ? -17.553 -23.110 30.194 1.00 46.84 70 THR A O 1
ATOM 554 N N . LEU A 1 71 ? -17.109 -25.312 30.227 1.00 45.47 71 LEU A N 1
ATOM 555 C CA . LEU A 1 71 ? -18.317 -25.720 29.490 1.00 45.47 71 LEU A CA 1
ATOM 556 C C . LEU A 1 71 ? -19.601 -25.452 30.290 1.00 45.47 71 LEU A C 1
ATOM 558 O O . LEU A 1 71 ? -20.574 -24.953 29.731 1.00 45.47 71 LEU A O 1
ATOM 562 N N . SER A 1 72 ? -19.588 -25.691 31.605 1.00 44.59 72 SER A N 1
ATOM 563 C CA . SER A 1 72 ? -20.697 -25.326 32.495 1.00 44.59 72 SER A CA 1
ATOM 564 C C . SER A 1 72 ? -20.876 -23.809 32.602 1.00 44.59 72 SER A C 1
ATOM 566 O O . SER A 1 72 ? -22.000 -23.327 32.583 1.00 44.59 72 SER A O 1
ATOM 568 N N . PHE A 1 73 ? -19.787 -23.039 32.688 1.00 39.84 73 PHE A N 1
ATOM 569 C CA . PHE A 1 73 ? -19.841 -21.579 32.832 1.00 39.84 73 PHE A CA 1
ATOM 570 C C . PHE A 1 73 ? -20.278 -20.873 31.541 1.00 39.84 73 PHE A C 1
ATOM 572 O O . PHE A 1 73 ? -20.906 -19.821 31.609 1.00 39.84 73 PHE A O 1
ATOM 579 N N . HIS A 1 74 ? -20.002 -21.466 30.373 1.00 44.53 74 HIS A N 1
ATOM 580 C CA . HIS A 1 74 ? -20.533 -20.991 29.092 1.00 44.53 74 HIS A CA 1
ATOM 581 C C . HIS A 1 74 ? -22.027 -21.316 28.934 1.00 44.53 74 HIS A C 1
ATOM 583 O O . HIS A 1 74 ? -22.783 -20.494 28.434 1.00 44.53 74 HIS A O 1
ATOM 589 N N . PHE A 1 75 ? -22.478 -22.477 29.421 1.00 39.84 75 PHE A N 1
ATOM 590 C CA . PHE A 1 75 ? -23.890 -22.867 29.343 1.00 39.84 75 PHE A CA 1
ATOM 591 C C . PHE A 1 75 ? -24.795 -22.087 30.318 1.00 39.84 75 PHE A C 1
ATOM 593 O O . PHE A 1 75 ? -25.974 -21.899 30.047 1.00 39.84 75 PHE A O 1
ATOM 600 N N . ILE A 1 76 ? -24.256 -21.581 31.436 1.00 43.78 76 ILE A N 1
ATOM 601 C CA . ILE A 1 76 ? -25.026 -20.832 32.452 1.00 43.78 76 ILE A CA 1
ATOM 602 C C . ILE A 1 76 ? -25.343 -19.383 32.021 1.00 43.78 76 ILE A C 1
ATOM 604 O O . ILE A 1 76 ? -26.211 -18.751 32.620 1.00 43.78 76 ILE A O 1
ATOM 608 N N . LYS A 1 77 ? -24.699 -18.852 30.972 1.00 50.16 77 LYS A N 1
ATOM 609 C CA . LYS A 1 77 ? -24.941 -17.480 30.480 1.00 50.16 77 LYS A CA 1
ATOM 610 C C . LYS A 1 77 ? -25.920 -17.357 29.314 1.00 50.16 77 LYS A C 1
ATOM 612 O O . LYS A 1 77 ? -26.258 -16.242 28.941 1.00 50.16 77 LYS A O 1
ATOM 617 N N . MET A 1 78 ? -26.416 -18.471 28.783 1.00 53.47 78 MET A N 1
ATOM 618 C CA . MET A 1 78 ? -27.420 -18.454 27.722 1.00 53.47 78 MET A CA 1
ATOM 619 C C . MET A 1 78 ? -28.809 -18.558 28.345 1.00 53.47 78 MET A C 1
ATOM 621 O O . MET A 1 78 ? -29.343 -19.653 28.522 1.00 53.47 78 MET A O 1
ATOM 625 N N . ALA A 1 79 ? -29.376 -17.422 28.736 1.00 59.31 79 ALA A N 1
ATOM 626 C CA . ALA A 1 79 ? -30.744 -17.364 29.234 1.00 59.31 79 ALA A CA 1
ATOM 627 C C . ALA A 1 79 ? -31.648 -16.670 28.211 1.00 59.31 79 ALA A C 1
ATOM 629 O O . ALA A 1 79 ? -31.234 -15.779 27.474 1.00 59.31 79 ALA A O 1
ATOM 630 N N . VAL A 1 80 ? -32.894 -17.137 28.144 1.00 61.75 80 VAL A N 1
ATOM 631 C CA . VAL A 1 80 ? -33.920 -16.580 27.259 1.00 61.75 80 VAL A CA 1
ATOM 632 C C . VAL A 1 80 ? -34.134 -15.105 27.629 1.00 61.75 80 VAL A C 1
ATOM 634 O O . VAL A 1 80 ? -34.273 -14.813 28.824 1.00 61.75 80 VAL A O 1
ATOM 637 N N . PRO A 1 81 ? -34.161 -14.175 26.654 1.00 73.00 81 PRO A N 1
ATOM 638 C CA . PRO A 1 81 ? -34.353 -12.762 26.945 1.00 73.00 81 PRO A CA 1
ATOM 639 C C . PRO A 1 81 ? -35.689 -12.535 27.657 1.00 73.00 81 PRO A C 1
ATOM 641 O O . PRO A 1 81 ? -36.720 -13.115 27.307 1.00 73.00 81 PRO A O 1
ATOM 644 N N . LYS A 1 82 ? -35.676 -11.673 28.676 1.00 70.31 82 LYS A N 1
ATOM 645 C CA . LYS A 1 82 ? -36.881 -11.297 29.417 1.00 70.31 82 LYS A CA 1
ATOM 646 C C . LYS A 1 82 ? -37.725 -10.346 28.562 1.00 70.31 82 LYS A C 1
ATOM 648 O O . LYS A 1 82 ? -37.405 -9.167 28.459 1.00 70.31 82 LYS A O 1
ATOM 653 N N . VAL A 1 83 ? -38.793 -10.868 27.960 1.00 80.50 83 VAL A N 1
ATOM 654 C CA . VAL A 1 83 ? -39.755 -10.113 27.133 1.00 80.50 83 VAL A CA 1
ATOM 655 C C . VAL A 1 83 ? -41.068 -9.855 27.881 1.00 80.50 83 VAL A C 1
ATOM 657 O O . VAL A 1 83 ? -41.358 -10.512 28.882 1.00 80.50 83 VAL A O 1
ATOM 660 N N . ASN A 1 84 ? -41.864 -8.886 27.418 1.00 85.50 84 ASN A N 1
ATOM 661 C CA . ASN A 1 84 ? -43.167 -8.567 28.014 1.00 85.50 84 ASN A CA 1
ATOM 662 C C . ASN A 1 84 ? -44.202 -9.668 27.715 1.00 85.50 84 ASN A C 1
ATOM 664 O O . ASN A 1 84 ? -44.546 -9.901 26.558 1.00 85.50 84 ASN A O 1
ATOM 668 N N . GLU A 1 85 ? -44.717 -10.319 28.761 1.00 87.19 85 GLU A N 1
ATOM 669 C CA . GLU A 1 85 ? -45.613 -11.481 28.651 1.00 87.19 85 GLU A CA 1
ATOM 670 C C . GLU A 1 85 ? -46.917 -11.172 27.901 1.00 87.19 85 GLU A C 1
ATOM 672 O O . GLU A 1 85 ? -47.391 -12.016 27.151 1.00 87.19 85 GLU A O 1
ATOM 677 N N . LYS A 1 86 ? -47.459 -9.952 28.034 1.00 89.00 86 LYS A N 1
ATOM 678 C CA . LYS A 1 86 ? -48.719 -9.563 27.374 1.00 89.00 86 LYS A CA 1
ATOM 679 C C . LYS A 1 86 ? -48.578 -9.462 25.855 1.00 89.00 86 LYS A C 1
ATOM 681 O O . LYS A 1 86 ? -49.378 -10.022 25.123 1.00 89.00 86 LYS A O 1
ATOM 686 N N . LEU A 1 87 ? -47.522 -8.788 25.391 1.00 90.00 87 LEU A N 1
ATOM 687 C CA . LEU A 1 87 ? -47.244 -8.647 23.957 1.00 90.00 87 LEU A CA 1
ATOM 688 C C . LEU A 1 87 ? -46.879 -9.996 23.326 1.00 90.00 87 LEU A C 1
ATOM 690 O O . LEU A 1 87 ? -47.161 -10.237 22.157 1.00 90.00 87 LEU A O 1
ATOM 694 N N . LEU A 1 88 ? -46.251 -10.878 24.108 1.00 89.94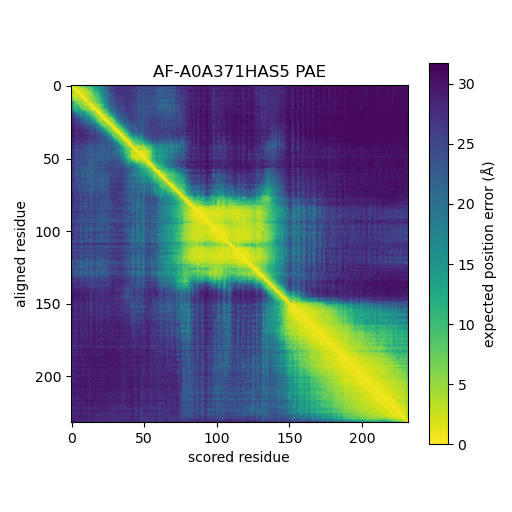 88 LEU A N 1
ATOM 695 C CA . LEU A 1 88 ? -45.939 -12.235 23.683 1.00 89.94 88 LEU A CA 1
ATOM 696 C C . LEU A 1 88 ? -47.211 -13.072 23.495 1.00 89.94 88 LEU A C 1
ATOM 698 O O . LEU A 1 88 ? -47.331 -13.745 22.479 1.00 89.94 88 LEU A O 1
ATOM 702 N N . GLU A 1 89 ? -48.157 -13.000 24.436 1.00 92.00 89 GLU A N 1
ATOM 703 C CA . GLU A 1 89 ? -49.454 -13.681 24.338 1.00 92.00 89 GLU A CA 1
ATOM 704 C C . GLU A 1 89 ? -50.254 -13.194 23.122 1.00 92.00 89 GLU A C 1
ATOM 706 O O . GLU A 1 89 ? -50.760 -14.013 22.359 1.00 92.00 89 GLU A O 1
ATOM 711 N N . ASP A 1 90 ? -50.293 -11.883 22.870 1.00 92.25 90 ASP A N 1
ATOM 712 C CA . ASP A 1 90 ? -50.972 -11.322 21.696 1.00 92.25 90 ASP A CA 1
ATOM 713 C C . ASP A 1 90 ? -50.374 -11.858 20.375 1.00 92.25 90 ASP A C 1
ATOM 715 O O . ASP A 1 90 ? -51.109 -12.238 19.458 1.00 92.25 90 ASP A O 1
ATOM 719 N N . LEU A 1 91 ? -49.039 -11.957 20.279 1.00 90.50 91 LEU A N 1
ATOM 720 C CA . LEU A 1 91 ? -48.347 -12.553 19.125 1.00 90.50 91 LEU A CA 1
ATOM 721 C C . LEU A 1 91 ? -48.627 -14.058 18.982 1.00 90.50 91 LEU A C 1
ATOM 723 O O . LEU A 1 91 ? -48.791 -14.545 17.861 1.00 90.50 91 LEU A O 1
ATOM 727 N N . GLU A 1 92 ? -48.718 -14.788 20.095 1.00 91.19 92 GLU A N 1
ATOM 728 C CA . GLU A 1 92 ? -49.093 -16.207 20.110 1.00 91.19 92 GLU A CA 1
ATOM 729 C C . GLU A 1 92 ? -50.546 -16.406 19.640 1.00 91.19 92 GLU A C 1
ATOM 731 O O . GLU A 1 92 ? -50.816 -17.305 18.841 1.00 91.19 92 GLU A O 1
ATOM 736 N N . VAL A 1 93 ? -51.474 -15.534 20.054 1.00 94.31 93 VAL A N 1
ATOM 737 C CA . VAL A 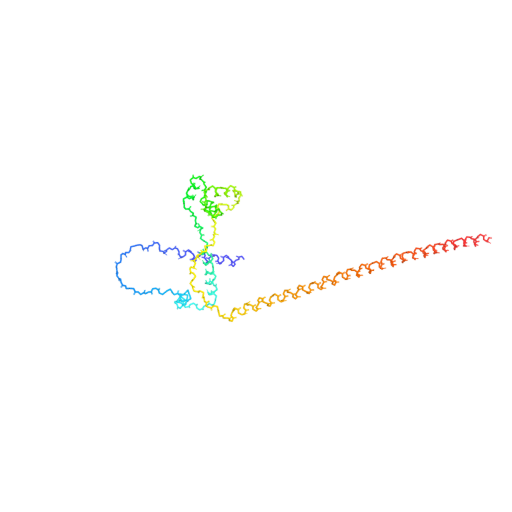1 93 ? -52.882 -15.541 19.615 1.00 94.31 93 VAL A CA 1
ATOM 738 C C . VAL A 1 93 ? -53.003 -15.270 18.113 1.00 94.31 93 VAL A C 1
ATOM 740 O O . VAL A 1 93 ? -53.846 -15.873 17.447 1.00 94.31 93 VAL A O 1
ATOM 743 N N . MET A 1 94 ? -52.137 -14.419 17.556 1.00 87.56 94 MET A N 1
ATOM 744 C CA . MET A 1 94 ? -52.051 -14.179 16.108 1.00 87.56 94 MET A CA 1
ATOM 745 C C . MET A 1 94 ? -51.412 -15.338 15.325 1.00 87.56 94 MET A C 1
ATOM 747 O O . MET A 1 94 ? -51.453 -15.338 14.095 1.00 87.56 94 MET A O 1
ATOM 751 N N . GLY A 1 95 ? -50.874 -16.350 16.012 1.00 88.69 95 GLY A N 1
ATOM 752 C CA . GLY A 1 95 ? -50.333 -17.565 15.404 1.00 88.69 95 GLY A CA 1
ATOM 753 C C . GLY A 1 95 ? -48.828 -17.536 15.142 1.00 88.69 95 GLY A C 1
ATOM 754 O O . GLY A 1 95 ? -48.323 -18.417 14.443 1.00 88.69 95 GLY A O 1
ATOM 755 N N . PHE A 1 96 ? -48.091 -16.568 15.694 1.00 88.62 96 PHE A N 1
ATOM 756 C CA . PHE A 1 96 ? -46.632 -16.569 15.608 1.00 88.62 96 PHE A CA 1
ATOM 757 C C . PHE A 1 96 ? -46.020 -17.537 16.634 1.00 88.62 96 PHE A C 1
ATOM 759 O O . PHE A 1 96 ? -46.457 -17.580 17.786 1.00 88.62 96 PHE A O 1
ATOM 766 N N . PRO A 1 97 ? -44.986 -18.317 16.264 1.00 90.06 97 PRO A N 1
ATOM 767 C CA . PRO A 1 97 ? -44.321 -19.202 17.207 1.00 90.06 97 PRO A CA 1
ATOM 768 C C . PRO A 1 97 ? -43.589 -18.393 18.282 1.00 90.06 97 PRO A C 1
ATOM 770 O O . PRO A 1 97 ? -42.954 -17.376 18.002 1.00 90.06 97 PRO A O 1
ATOM 773 N N . LYS A 1 98 ? -43.622 -18.889 19.522 1.00 87.94 98 LYS A N 1
ATOM 774 C CA . LYS A 1 98 ? -43.055 -18.208 20.693 1.00 87.94 98 LYS A CA 1
ATOM 775 C C . LYS A 1 98 ? -41.597 -17.779 20.516 1.00 87.94 98 LYS A C 1
ATOM 777 O O . LYS A 1 98 ? -41.240 -16.677 20.907 1.00 87.94 98 LYS A O 1
ATOM 782 N N . ALA A 1 99 ? -40.763 -18.620 19.901 1.00 87.31 99 ALA A N 1
ATOM 783 C CA . ALA A 1 99 ? -39.354 -18.305 19.649 1.00 87.31 99 ALA A CA 1
ATOM 784 C C . ALA A 1 99 ? -39.191 -17.052 18.768 1.00 87.31 99 ALA A C 1
ATOM 786 O O . ALA A 1 99 ? -38.462 -16.128 19.133 1.00 87.31 99 ALA A O 1
ATOM 787 N N . ARG A 1 100 ? -39.955 -16.987 17.672 1.00 88.94 100 ARG A N 1
ATOM 788 C CA . ARG A 1 100 ? -40.005 -15.850 16.747 1.00 88.94 100 ARG A CA 1
ATOM 789 C C . ARG A 1 100 ? -40.538 -14.592 17.423 1.00 88.94 100 ARG A C 1
ATOM 791 O O . ARG A 1 100 ? -39.948 -13.526 17.284 1.00 88.94 100 ARG A O 1
ATOM 798 N N . ALA A 1 101 ? -41.613 -14.721 18.198 1.00 89.50 101 ALA A N 1
ATOM 799 C CA . ALA A 1 101 ? -42.210 -13.609 18.929 1.00 89.50 101 ALA A CA 1
ATOM 800 C C . ALA A 1 101 ? -41.259 -13.044 20.002 1.00 89.50 101 ALA A C 1
ATOM 802 O O . ALA A 1 101 ? -41.077 -11.832 20.098 1.00 89.50 101 ALA A O 1
ATOM 803 N N . THR A 1 102 ? -40.575 -13.908 20.759 1.00 88.00 102 THR A N 1
ATOM 804 C CA . THR A 1 102 ? -39.542 -13.510 21.728 1.00 88.00 102 THR A CA 1
ATOM 805 C C . THR A 1 102 ? -38.370 -12.800 21.049 1.00 88.00 102 THR A C 1
ATOM 807 O O . THR A 1 102 ? -37.880 -11.797 21.567 1.00 88.00 102 THR A O 1
ATOM 810 N N . ARG A 1 103 ? -37.938 -13.272 19.874 1.00 87.06 103 ARG A N 1
ATOM 811 C CA . ARG A 1 103 ? -36.876 -12.636 19.085 1.00 87.06 103 ARG A CA 1
ATOM 812 C C . ARG A 1 103 ? -37.285 -11.258 18.586 1.00 87.06 103 ARG A C 1
ATOM 814 O O . ARG A 1 103 ? -36.556 -10.295 18.805 1.00 87.06 103 ARG A O 1
ATOM 821 N N . ALA A 1 104 ? -38.477 -11.153 18.014 1.00 88.88 104 ALA A N 1
ATOM 822 C CA . ALA A 1 104 ? -39.026 -9.894 17.539 1.00 88.88 104 ALA A CA 1
ATOM 823 C C . ALA A 1 104 ? -39.152 -8.862 18.655 1.00 88.88 104 ALA A C 1
ATOM 825 O O . ALA A 1 104 ? -38.677 -7.744 18.502 1.00 88.88 104 ALA A O 1
ATOM 826 N N . LEU A 1 105 ? -39.703 -9.258 19.805 1.00 89.06 105 LEU A N 1
ATOM 827 C CA . LEU A 1 105 ? -39.836 -8.387 20.974 1.00 89.06 105 LEU A CA 1
ATOM 828 C C . LEU A 1 105 ? -38.486 -7.939 21.539 1.00 89.06 105 LEU A C 1
ATOM 830 O O . LEU A 1 105 ? -38.355 -6.815 22.022 1.00 89.06 105 LEU A O 1
ATOM 834 N N . HIS A 1 106 ? -37.473 -8.803 21.465 1.00 85.81 106 HIS A N 1
ATOM 835 C CA . HIS A 1 106 ? -36.121 -8.459 21.881 1.00 85.81 106 HIS A CA 1
ATOM 836 C C . HIS A 1 106 ? -35.496 -7.393 20.967 1.00 85.81 106 HIS A C 1
ATOM 838 O O . HIS A 1 106 ? -34.953 -6.411 21.469 1.00 85.81 106 HIS A O 1
ATOM 844 N N . TYR A 1 107 ? -35.597 -7.546 19.642 1.00 84.75 107 TYR A N 1
ATOM 845 C CA . TYR A 1 107 ? -35.015 -6.590 18.689 1.00 84.75 107 TYR A CA 1
ATOM 846 C C . TYR A 1 107 ? -35.850 -5.321 18.496 1.00 84.75 107 TYR A C 1
ATOM 848 O O . TYR A 1 107 ? -35.279 -4.264 18.233 1.00 84.75 107 TYR A O 1
ATOM 856 N N . SER A 1 108 ? -37.171 -5.391 18.679 1.00 87.00 108 SER A N 1
ATOM 857 C CA . SER A 1 108 ? -38.047 -4.215 18.673 1.00 87.00 108 SER A CA 1
ATOM 858 C C . SER A 1 108 ? -37.940 -3.387 19.958 1.00 87.00 108 SER A C 1
ATOM 860 O O . SER A 1 108 ? -38.408 -2.254 19.999 1.00 87.00 108 SER A O 1
ATOM 862 N N . GLY A 1 109 ? -37.304 -3.920 21.009 1.00 82.25 109 GLY A N 1
ATOM 863 C CA . GLY A 1 109 ? -37.105 -3.219 22.278 1.00 82.25 109 GLY A CA 1
ATOM 864 C C . GLY A 1 109 ? -38.315 -3.255 23.219 1.00 82.25 109 GLY A C 1
ATOM 865 O O . GLY A 1 109 ? -38.389 -2.439 24.135 1.00 82.25 109 GLY A O 1
ATOM 866 N N . ASN A 1 110 ? -39.242 -4.205 23.041 1.00 82.75 110 ASN A N 1
ATOM 867 C CA . ASN A 1 110 ? -40.443 -4.396 23.871 1.00 82.75 110 ASN A CA 1
ATOM 868 C C . ASN A 1 110 ? -41.372 -3.157 23.981 1.00 82.75 110 ASN A C 1
ATOM 870 O O . ASN A 1 110 ? -42.055 -2.995 24.995 1.00 82.75 110 ASN A O 1
ATOM 874 N N . THR A 1 111 ? -41.403 -2.272 22.978 1.00 82.31 111 THR A N 1
ATOM 875 C CA . THR A 1 111 ? -42.162 -1.004 23.006 1.00 82.31 111 THR A CA 1
ATOM 876 C C . THR A 1 111 ? -43.628 -1.148 22.607 1.00 82.31 111 THR A C 1
ATOM 878 O O . THR A 1 111 ? -44.502 -0.636 23.307 1.00 82.31 111 THR A O 1
ATOM 881 N N . SER A 1 112 ? -43.910 -1.831 21.498 1.00 88.88 112 SER A N 1
ATOM 882 C CA . SER A 1 112 ? -45.260 -2.005 20.952 1.00 88.88 112 SER A CA 1
ATOM 883 C C . SER A 1 112 ? -45.416 -3.355 20.243 1.00 88.88 112 SER A C 1
ATOM 885 O O . SER A 1 112 ? -44.427 -4.027 19.930 1.00 88.88 112 SER A O 1
ATOM 887 N N . LEU A 1 113 ? -46.668 -3.766 20.023 1.00 90.44 113 LEU A N 1
ATOM 888 C CA . LEU A 1 113 ? -47.000 -5.002 19.313 1.00 90.44 113 LEU A CA 1
ATOM 889 C C . LEU A 1 113 ? -46.692 -4.864 17.816 1.00 90.44 113 LEU A C 1
ATOM 891 O O . LEU A 1 113 ? -46.124 -5.762 17.202 1.00 90.44 113 LEU A O 1
ATOM 895 N N . GLU A 1 114 ? -47.032 -3.713 17.246 1.00 90.81 114 GLU A N 1
ATOM 896 C CA . GLU A 1 114 ? -46.892 -3.391 15.832 1.00 90.81 114 GLU A CA 1
ATOM 897 C C . GLU A 1 114 ? -45.422 -3.360 15.398 1.00 90.81 114 GLU A C 1
ATOM 899 O O . GLU A 1 114 ? -45.094 -3.897 14.341 1.00 90.81 114 GLU A O 1
ATOM 904 N N . ASP A 1 115 ? -44.525 -2.822 16.233 1.00 91.50 115 ASP A N 1
ATOM 905 C CA . ASP A 1 115 ? -43.081 -2.812 15.955 1.00 91.50 115 ASP A CA 1
ATOM 906 C C . ASP A 1 115 ? -42.511 -4.238 15.897 1.00 91.50 115 ASP A C 1
ATOM 908 O O . ASP A 1 115 ? -41.669 -4.549 15.052 1.00 91.50 115 ASP A O 1
ATOM 912 N N . ALA A 1 116 ? -42.985 -5.128 16.778 1.00 90.88 116 ALA A N 1
ATOM 913 C CA . ALA A 1 116 ? -42.592 -6.534 16.761 1.00 90.88 116 ALA A CA 1
ATOM 914 C C . ALA A 1 116 ? -43.104 -7.244 15.500 1.00 90.88 116 ALA A C 1
ATOM 916 O O . ALA A 1 116 ? -42.359 -8.004 14.885 1.00 90.88 116 ALA A O 1
ATOM 917 N N . ILE A 1 117 ? -44.341 -6.968 15.076 1.00 91.38 117 ILE A N 1
ATOM 918 C CA . ILE A 1 117 ? -44.888 -7.515 13.827 1.00 91.38 117 ILE A CA 1
ATOM 919 C C . ILE A 1 117 ? -44.082 -7.012 12.627 1.00 91.38 117 ILE A C 1
ATOM 921 O O . ILE A 1 117 ? -43.712 -7.816 11.774 1.00 91.38 117 ILE A O 1
ATOM 925 N N . ASN A 1 118 ? -43.767 -5.715 12.574 1.00 92.38 118 ASN A N 1
ATOM 926 C CA . ASN A 1 118 ? -42.964 -5.150 11.494 1.00 92.38 118 ASN A CA 1
ATOM 927 C C . ASN A 1 118 ? -41.589 -5.832 11.413 1.00 92.38 118 ASN A C 1
ATOM 929 O O . ASN A 1 118 ? -41.162 -6.228 10.334 1.00 92.38 118 ASN A O 1
ATOM 933 N N . TRP A 1 119 ? -40.945 -6.074 12.560 1.00 91.38 119 TRP A N 1
ATOM 934 C CA . TRP A 1 119 ? -39.680 -6.808 12.598 1.00 91.38 119 TRP A CA 1
ATOM 935 C C . TRP A 1 119 ? -39.812 -8.246 12.074 1.00 91.38 119 TRP A C 1
ATOM 937 O O . TRP A 1 119 ? -38.943 -8.693 11.327 1.00 91.38 119 TRP A O 1
ATOM 947 N N . ILE A 1 120 ? -40.891 -8.960 12.429 1.00 90.50 120 ILE A N 1
ATOM 948 C CA . ILE A 1 120 ? -41.151 -10.324 11.937 1.00 90.50 120 ILE A CA 1
ATOM 949 C C . ILE A 1 120 ? -41.276 -10.337 10.416 1.00 90.50 120 ILE A C 1
ATOM 951 O O . ILE A 1 120 ? -40.684 -11.203 9.783 1.00 90.50 120 ILE A O 1
ATOM 955 N N . VAL A 1 121 ? -42.029 -9.395 9.845 1.00 90.06 121 VAL A N 1
ATOM 956 C CA . VAL A 1 121 ? -42.231 -9.296 8.392 1.00 90.06 121 VAL A CA 1
ATOM 957 C C . VAL A 1 121 ? -40.914 -8.989 7.682 1.00 90.06 121 VAL A C 1
ATOM 959 O O . VAL A 1 121 ? -40.587 -9.639 6.693 1.00 90.06 121 VAL A O 1
ATOM 962 N N . ASP A 1 122 ? -40.115 -8.068 8.222 1.00 91.00 122 ASP A N 1
ATOM 963 C CA . ASP A 1 122 ? -38.827 -7.689 7.633 1.00 91.00 122 ASP A CA 1
ATOM 964 C C . ASP A 1 122 ? -37.804 -8.848 7.624 1.00 91.00 122 ASP A C 1
ATOM 966 O O . ASP A 1 122 ? -36.897 -8.853 6.791 1.00 91.00 122 ASP A O 1
ATOM 970 N N . HIS A 1 123 ? -37.960 -9.842 8.511 1.00 87.75 123 HIS A N 1
ATOM 971 C CA . HIS A 1 123 ? -37.010 -10.950 8.707 1.00 87.75 123 HIS A CA 1
ATOM 972 C C . HIS A 1 123 ? -37.614 -12.343 8.439 1.00 87.75 123 HIS A C 1
ATOM 974 O O . HIS A 1 123 ? -36.978 -13.358 8.713 1.00 87.75 123 HIS A O 1
ATOM 980 N N . GLU A 1 124 ? -38.828 -12.440 7.879 1.00 85.19 124 GLU A N 1
ATOM 981 C CA . GLU A 1 124 ? -39.572 -13.710 7.759 1.00 85.19 124 GLU A CA 1
ATOM 982 C C . GLU A 1 124 ? -38.892 -14.783 6.892 1.00 85.19 124 GLU A C 1
ATOM 984 O O . GLU A 1 124 ? -39.212 -15.967 7.005 1.00 85.19 124 GLU A O 1
ATOM 989 N N . ASN A 1 125 ? -37.959 -14.369 6.033 1.00 84.38 125 ASN A N 1
ATOM 990 C CA . ASN A 1 125 ? -37.236 -15.237 5.104 1.00 84.38 125 ASN A CA 1
ATOM 991 C C . ASN A 1 125 ? -35.937 -15.815 5.692 1.00 84.38 125 ASN A C 1
ATOM 993 O O . ASN A 1 125 ? -35.264 -16.605 5.023 1.00 84.38 125 ASN A O 1
ATOM 997 N N . ASP A 1 126 ? -35.578 -15.435 6.918 1.00 84.56 126 ASP A N 1
ATOM 998 C CA . ASP A 1 126 ? -34.365 -15.905 7.575 1.00 84.56 126 ASP A CA 1
ATOM 999 C C . ASP A 1 126 ? -34.545 -17.344 8.088 1.00 84.56 126 ASP A C 1
ATOM 1001 O O . ASP A 1 126 ? -35.524 -17.684 8.753 1.00 84.56 126 ASP A O 1
ATOM 1005 N N . ILE A 1 127 ? -33.583 -18.221 7.781 1.00 78.56 127 ILE A N 1
ATOM 1006 C CA . ILE A 1 127 ? -33.639 -19.662 8.110 1.00 78.56 127 ILE A CA 1
ATOM 1007 C C . ILE A 1 127 ? -33.629 -19.894 9.631 1.00 78.56 127 ILE A C 1
ATOM 1009 O O . ILE A 1 127 ? -34.140 -20.902 10.113 1.00 78.56 127 ILE A O 1
ATOM 1013 N N . ASP A 1 128 ? -33.060 -18.958 10.385 1.00 78.88 128 ASP A N 1
ATOM 1014 C CA . ASP A 1 128 ? -32.908 -19.011 11.834 1.00 78.88 128 ASP A CA 1
ATOM 1015 C C . ASP A 1 128 ? -34.020 -18.268 12.594 1.00 78.88 128 ASP A C 1
ATOM 1017 O O . ASP A 1 128 ? -33.964 -18.189 13.819 1.00 78.88 128 ASP A O 1
ATOM 1021 N N . ILE A 1 129 ? -35.051 -17.735 11.925 1.00 78.88 129 ILE A N 1
ATOM 1022 C CA . ILE A 1 129 ? -36.079 -16.911 12.585 1.00 78.88 129 ILE A CA 1
ATOM 1023 C C . ILE A 1 129 ? -36.824 -17.643 13.720 1.00 78.88 129 ILE A C 1
ATOM 1025 O O . ILE A 1 129 ? -37.212 -17.024 14.714 1.00 78.88 129 ILE A O 1
ATOM 1029 N N . ASP A 1 130 ? -36.990 -18.961 13.597 1.00 79.56 130 ASP A N 1
ATOM 1030 C CA . ASP A 1 130 ? -37.664 -19.803 14.593 1.00 79.56 130 ASP A CA 1
ATOM 1031 C C . ASP A 1 130 ? -36.722 -20.339 15.683 1.00 79.56 130 ASP A C 1
ATOM 1033 O O . ASP A 1 130 ? -37.166 -21.032 16.604 1.00 79.56 130 ASP A O 1
ATOM 1037 N N . GLU A 1 131 ? -35.429 -20.014 15.621 1.00 78.56 131 GLU A N 1
ATOM 1038 C CA . GLU A 1 131 ? -34.483 -20.354 16.678 1.00 78.56 131 GLU A CA 1
ATOM 1039 C C . GLU A 1 131 ? -34.622 -19.388 17.861 1.00 78.56 131 GLU A C 1
ATOM 1041 O O . GLU A 1 131 ? -34.676 -18.165 17.709 1.00 78.56 131 GLU A O 1
ATOM 1046 N N . MET A 1 132 ? -34.681 -19.951 19.073 1.00 73.38 132 MET A N 1
ATOM 1047 C CA . MET A 1 132 ? -34.767 -19.165 20.302 1.00 73.38 132 MET A CA 1
ATOM 1048 C C . MET A 1 132 ? -33.490 -18.325 20.454 1.00 73.38 132 MET A C 1
ATOM 1050 O O . MET A 1 132 ? -32.407 -18.910 20.560 1.00 73.38 132 MET A O 1
ATOM 1054 N N . PRO A 1 133 ? -33.583 -16.984 20.504 1.00 69.75 133 PRO A N 1
ATOM 1055 C CA . PRO A 1 133 ? -32.411 -16.140 20.653 1.00 69.75 133 PRO A CA 1
ATOM 1056 C C . PRO A 1 133 ? -31.769 -16.402 22.013 1.00 69.75 133 PRO A C 1
ATOM 1058 O O . PRO A 1 133 ? -32.407 -16.287 23.062 1.00 69.75 133 PRO A O 1
ATOM 1061 N N . LEU A 1 134 ? -30.492 -16.761 21.986 1.00 66.75 134 LEU A N 1
ATOM 1062 C CA . LEU A 1 134 ? -29.680 -16.904 23.181 1.00 66.75 134 LEU A CA 1
ATOM 1063 C C . LEU A 1 134 ? -28.928 -15.591 23.359 1.00 66.75 134 LEU A C 1
ATOM 1065 O O . LEU A 1 134 ? -28.025 -15.279 22.585 1.00 66.75 134 LEU A O 1
ATOM 1069 N N . VAL A 1 135 ? -29.351 -14.803 24.341 1.00 63.91 135 VAL A N 1
ATOM 1070 C CA . VAL A 1 135 ? -28.737 -13.511 24.646 1.00 63.91 135 VAL A CA 1
ATOM 1071 C C . VAL A 1 135 ? -27.974 -13.659 25.953 1.00 63.91 135 VAL A C 1
ATOM 1073 O O . VAL A 1 135 ? -28.453 -14.300 26.892 1.00 63.91 135 VAL A O 1
ATOM 1076 N N . ASP A 1 136 ? -26.770 -13.094 25.999 1.00 55.50 136 ASP A N 1
ATOM 1077 C CA . ASP A 1 136 ? -26.005 -12.994 27.232 1.00 55.50 136 ASP A CA 1
ATOM 1078 C C . ASP A 1 136 ? -26.814 -12.160 28.226 1.00 55.50 136 ASP A C 1
ATOM 1080 O O . ASP A 1 136 ? -27.065 -10.974 28.013 1.00 55.50 136 ASP A O 1
ATOM 1084 N N . VAL A 1 137 ? -27.266 -12.790 29.310 1.00 54.34 137 VAL A N 1
ATOM 1085 C CA . VAL A 1 137 ? -27.887 -12.046 30.402 1.00 54.34 137 VAL A CA 1
ATOM 1086 C C . VAL A 1 137 ? -26.783 -11.255 31.084 1.00 54.34 137 VAL A C 1
ATOM 1088 O O . VAL A 1 137 ? -25.960 -11.815 31.818 1.00 54.34 137 VAL A O 1
ATOM 1091 N N . ASP A 1 138 ? -26.796 -9.943 30.860 1.00 50.44 138 ASP A N 1
ATOM 1092 C CA . ASP A 1 138 ? -26.221 -8.975 31.779 1.00 50.44 138 ASP A CA 1
ATOM 1093 C C . ASP A 1 138 ? -26.994 -9.116 33.090 1.00 50.44 138 ASP A C 1
ATOM 1095 O O . ASP A 1 138 ? -28.017 -8.482 33.344 1.00 50.44 138 ASP A O 1
ATOM 1099 N N . ILE A 1 139 ? -26.542 -10.048 33.927 1.00 56.25 139 ILE A N 1
ATOM 1100 C CA . ILE A 1 139 ? -26.837 -9.971 35.344 1.00 56.25 139 ILE A CA 1
ATOM 1101 C C . ILE A 1 139 ? -26.228 -8.631 35.735 1.00 56.25 139 ILE A C 1
ATOM 1103 O O . ILE A 1 139 ? -24.999 -8.507 35.735 1.00 56.25 139 ILE A O 1
ATOM 1107 N N . ASP A 1 140 ? -27.072 -7.650 36.051 1.00 53.31 140 ASP A N 1
ATOM 1108 C CA . ASP A 1 140 ? -26.697 -6.532 36.904 1.00 53.31 140 ASP A CA 1
ATOM 1109 C C . ASP A 1 140 ? -26.247 -7.151 38.231 1.00 53.31 140 ASP A C 1
ATOM 1111 O O . ASP A 1 140 ? -26.995 -7.276 39.202 1.00 53.31 140 ASP A O 1
ATOM 1115 N N . VAL A 1 141 ? -25.006 -7.644 38.246 1.00 53.84 141 VAL A N 1
ATOM 1116 C CA . VAL A 1 141 ? -24.253 -7.885 39.457 1.00 53.84 141 VAL A CA 1
ATOM 1117 C C . VAL A 1 141 ? -24.051 -6.488 39.987 1.00 53.84 141 VAL A C 1
ATOM 1119 O O . VAL A 1 141 ? -23.121 -5.785 39.593 1.00 53.84 141 VAL A O 1
ATOM 1122 N N . GLU A 1 142 ? -25.009 -6.083 40.815 1.00 51.38 142 GLU A N 1
ATOM 1123 C CA . GLU A 1 142 ? -24.923 -4.973 41.738 1.00 51.38 142 GLU A CA 1
ATOM 1124 C C . GLU A 1 142 ? -23.484 -4.955 42.242 1.00 51.38 142 GLU A C 1
ATOM 1126 O O . GLU A 1 142 ? -23.022 -5.902 42.883 1.00 51.38 142 GLU A O 1
ATOM 1131 N N . SER A 1 143 ? -22.737 -3.967 41.746 1.00 49.38 143 SER A N 1
ATOM 1132 C CA . SER A 1 143 ? -21.284 -3.962 41.701 1.00 49.38 143 SER A CA 1
ATOM 1133 C C . SER A 1 143 ? -20.738 -4.024 43.120 1.00 49.38 143 SER A C 1
ATOM 1135 O O . SER A 1 143 ? -20.553 -2.998 43.778 1.00 49.38 143 SER A O 1
ATOM 1137 N N . SER A 1 144 ? -20.514 -5.239 43.610 1.00 50.19 144 SER A N 1
ATOM 1138 C CA . SER A 1 144 ? -19.876 -5.486 44.885 1.00 50.19 144 SER A CA 1
ATOM 1139 C C . SER A 1 144 ? -18.419 -5.060 44.746 1.00 50.19 144 SER A C 1
ATOM 1141 O O . SER A 1 144 ? -17.620 -5.757 44.126 1.00 50.19 144 SER A O 1
ATOM 1143 N N . GLU A 1 145 ? -18.141 -3.876 45.284 1.00 50.47 145 GLU A N 1
ATOM 1144 C CA . GLU A 1 145 ? -16.834 -3.311 45.607 1.00 50.47 145 GLU A CA 1
ATOM 1145 C C . GLU A 1 145 ? -15.799 -3.358 44.475 1.00 50.47 145 GLU A C 1
ATOM 1147 O O . GLU A 1 145 ? -15.051 -4.315 44.280 1.00 50.47 145 GLU A O 1
ATOM 1152 N N . SER A 1 146 ? -15.674 -2.228 43.776 1.00 50.19 146 SER A N 1
ATOM 1153 C CA . SER A 1 146 ? -14.447 -1.900 43.061 1.00 50.19 146 SER A CA 1
ATOM 1154 C 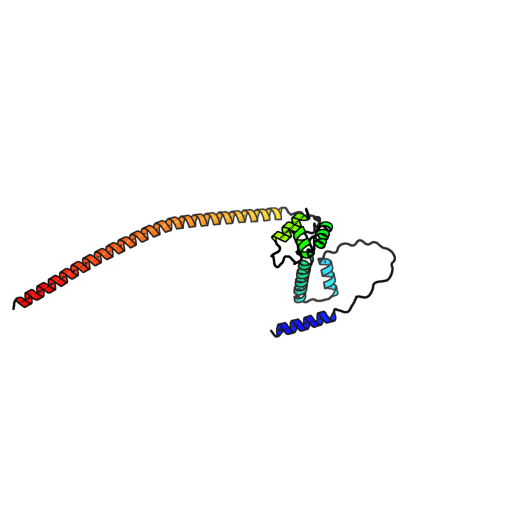C . SER A 1 146 ? -13.265 -2.014 44.029 1.00 50.19 146 SER A C 1
ATOM 1156 O O . SER A 1 146 ? -13.102 -1.168 44.912 1.00 50.19 146 SER A O 1
ATOM 1158 N N . PHE A 1 147 ? -12.438 -3.048 43.866 1.00 52.62 147 PHE A N 1
ATOM 1159 C CA . PHE A 1 147 ? -11.131 -3.115 44.512 1.00 52.62 147 PHE A CA 1
ATOM 1160 C C . PHE A 1 147 ? -10.406 -1.777 44.294 1.00 52.62 147 PHE A C 1
ATOM 1162 O O . PHE A 1 147 ? -10.424 -1.271 43.164 1.00 52.62 147 PHE A O 1
ATOM 1169 N N . PRO A 1 148 ? -9.779 -1.179 45.324 1.00 64.75 148 PRO A N 1
ATOM 1170 C CA . PRO A 1 148 ? -9.046 0.063 45.149 1.00 64.75 148 PRO A CA 1
ATOM 1171 C C . PRO A 1 148 ? -7.903 -0.197 44.168 1.00 64.75 148 PRO A C 1
ATOM 1173 O O . PRO A 1 148 ? -6.924 -0.870 44.491 1.00 64.75 148 PRO A O 1
ATOM 1176 N N . ILE A 1 149 ? -8.059 0.301 42.939 1.00 63.53 149 ILE A N 1
ATOM 1177 C CA . ILE A 1 149 ? -7.008 0.290 41.926 1.00 63.53 149 ILE A CA 1
ATOM 1178 C C . ILE A 1 149 ? -5.823 1.014 42.554 1.00 63.53 149 ILE A C 1
ATOM 1180 O O . ILE A 1 149 ? -5.900 2.210 42.840 1.00 63.53 149 ILE A O 1
ATOM 1184 N N . THR A 1 150 ? -4.742 0.284 42.810 1.00 80.12 150 THR A N 1
ATOM 1185 C CA . THR A 1 150 ? -3.538 0.881 43.379 1.00 80.12 150 THR A CA 1
ATOM 1186 C C . THR A 1 150 ? -2.971 1.896 42.392 1.00 80.12 150 THR A C 1
ATOM 1188 O O . THR A 1 150 ? -3.001 1.697 41.172 1.00 80.12 150 THR A O 1
ATOM 1191 N N . GLU A 1 151 ? -2.446 3.000 42.920 1.00 82.38 151 GLU A N 1
ATOM 1192 C CA . GLU A 1 151 ? -1.876 4.097 42.131 1.00 82.38 151 GLU A CA 1
ATOM 1193 C C . GLU A 1 151 ? -0.877 3.593 41.079 1.00 82.38 151 GLU A C 1
ATOM 1195 O O . GLU A 1 151 ? -0.857 4.041 39.933 1.00 82.38 151 GLU A O 1
ATOM 1200 N N . GLU A 1 152 ? -0.111 2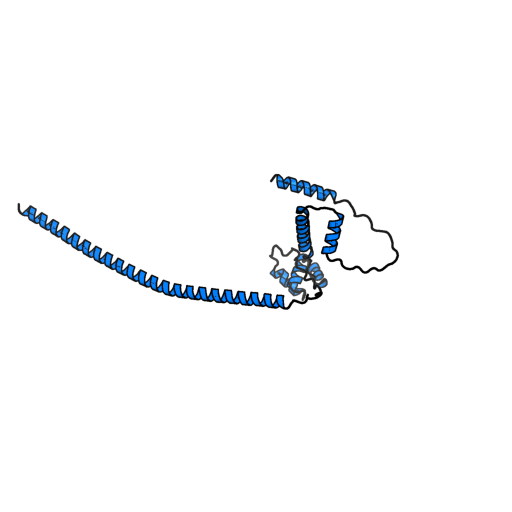.567 41.440 1.00 84.25 152 GLU A N 1
ATOM 1201 C CA . GLU A 1 152 ? 0.889 1.943 40.582 1.00 84.25 152 GLU A CA 1
ATOM 1202 C C . GLU A 1 152 ? 0.296 1.231 39.364 1.00 84.25 152 GLU A C 1
ATOM 1204 O O . GLU A 1 152 ? 0.852 1.317 38.268 1.00 84.25 152 GLU A O 1
ATOM 1209 N N . MET A 1 153 ? -0.853 0.564 39.510 1.00 81.25 153 MET A N 1
ATOM 1210 C CA . MET A 1 153 ? -1.529 -0.087 38.383 1.00 81.25 153 MET A CA 1
ATOM 1211 C C . MET A 1 153 ? -2.029 0.950 37.378 1.00 81.25 153 MET A C 1
ATOM 1213 O O . MET A 1 153 ? -1.933 0.741 36.166 1.00 81.25 153 MET A O 1
ATOM 1217 N N . ARG A 1 154 ? -2.491 2.104 37.870 1.00 85.62 154 ARG A N 1
ATOM 1218 C CA . ARG A 1 154 ? -2.953 3.217 37.036 1.00 85.62 154 ARG A CA 1
ATOM 1219 C C . ARG A 1 154 ? -1.796 3.899 36.304 1.00 85.62 154 ARG A C 1
ATOM 1221 O O . ARG A 1 154 ? -1.897 4.122 35.097 1.00 85.62 154 ARG A O 1
ATOM 1228 N N . ILE A 1 155 ? -0.675 4.134 36.988 1.00 89.81 155 ILE A N 1
ATOM 1229 C CA . ILE A 1 155 ? 0.554 4.670 36.380 1.00 89.81 155 ILE A CA 1
ATOM 1230 C C . ILE A 1 155 ? 1.108 3.698 35.332 1.00 89.81 155 ILE A C 1
ATOM 1232 O O . ILE A 1 155 ? 1.461 4.110 34.225 1.00 89.81 155 ILE A O 1
ATOM 1236 N N . LYS A 1 156 ? 1.136 2.392 35.627 1.00 92.31 156 LYS A N 1
ATOM 1237 C CA . LYS A 1 156 ? 1.613 1.368 34.688 1.00 92.31 156 LYS A CA 1
ATOM 1238 C C . LYS A 1 156 ? 0.725 1.281 33.447 1.00 92.31 156 LYS A C 1
ATOM 1240 O O . LYS A 1 156 ? 1.242 1.250 32.331 1.00 92.31 156 LYS A O 1
ATOM 1245 N N . ALA A 1 157 ? -0.596 1.317 33.618 1.00 86.12 157 ALA A N 1
ATOM 1246 C CA . ALA A 1 157 ? -1.541 1.350 32.505 1.00 86.12 157 ALA A CA 1
ATOM 1247 C C . ALA A 1 157 ? -1.381 2.618 31.645 1.00 86.12 157 ALA A C 1
ATOM 1249 O O . ALA A 1 157 ? -1.414 2.542 30.415 1.00 86.12 157 ALA A O 1
ATOM 1250 N N . GLN A 1 158 ? -1.156 3.779 32.267 1.00 88.94 158 GLN A N 1
ATOM 1251 C CA . GLN A 1 158 ? -0.919 5.035 31.554 1.00 88.94 158 GLN A CA 1
ATOM 1252 C C . GLN A 1 158 ? 0.415 5.023 30.789 1.00 88.94 158 GLN A C 1
ATOM 1254 O O . GLN A 1 158 ? 0.457 5.433 29.630 1.00 88.94 158 GLN A O 1
ATOM 1259 N N . SER A 1 159 ? 1.481 4.493 31.393 1.00 90.06 159 SER A N 1
ATOM 1260 C CA . SER A 1 159 ? 2.799 4.354 30.761 1.00 90.06 159 SER A CA 1
ATOM 1261 C C . SER A 1 159 ? 2.750 3.462 29.516 1.00 90.06 159 SER A C 1
ATOM 1263 O O . SER A 1 159 ? 3.235 3.857 28.456 1.00 90.06 159 SER A O 1
ATOM 1265 N N . LEU A 1 160 ? 2.062 2.315 29.593 1.00 90.50 160 LEU A N 1
ATOM 1266 C CA . LEU A 1 160 ? 1.875 1.412 28.450 1.00 90.50 160 LEU A CA 1
ATOM 1267 C C . LEU A 1 160 ? 1.117 2.083 27.293 1.00 90.50 160 LEU A C 1
ATOM 1269 O O . LEU A 1 160 ? 1.473 1.899 26.128 1.00 90.50 160 LEU A O 1
ATOM 1273 N N . ARG A 1 161 ? 0.107 2.912 27.594 1.00 88.50 161 ARG A N 1
ATOM 1274 C CA . ARG A 1 161 ? -0.625 3.688 26.577 1.00 88.50 161 ARG A CA 1
ATOM 1275 C C . ARG A 1 161 ? 0.272 4.723 25.899 1.00 88.50 161 ARG A C 1
ATOM 1277 O O . ARG A 1 161 ? 0.289 4.805 24.673 1.00 88.50 161 ARG A O 1
ATOM 1284 N N . VAL A 1 162 ? 1.044 5.483 26.678 1.00 93.44 162 VAL A N 1
ATOM 1285 C CA . VAL A 1 162 ? 1.978 6.492 26.148 1.00 93.44 162 VAL A CA 1
ATOM 1286 C C . VAL A 1 162 ? 3.079 5.838 25.308 1.00 93.44 162 VAL A C 1
ATOM 1288 O O . VAL A 1 162 ? 3.431 6.360 24.250 1.00 93.44 162 VAL A O 1
ATOM 1291 N N . GLN A 1 163 ? 3.592 4.681 25.732 1.00 92.19 163 GLN A N 1
ATOM 1292 C CA . GLN A 1 163 ? 4.569 3.910 24.967 1.00 92.19 163 GLN A CA 1
ATOM 1293 C C . GLN A 1 163 ? 3.986 3.439 23.629 1.00 92.19 163 GLN A C 1
ATOM 1295 O O . GLN A 1 163 ? 4.616 3.641 22.594 1.00 92.19 163 GLN A O 1
ATOM 1300 N N . GLY A 1 164 ? 2.761 2.903 23.628 1.00 91.69 164 GLY A N 1
ATOM 1301 C CA . GLY A 1 164 ? 2.077 2.488 22.402 1.00 91.69 164 GLY A CA 1
ATOM 1302 C C . GLY A 1 164 ? 1.878 3.633 21.404 1.00 91.69 164 GLY A C 1
ATOM 1303 O O . GLY A 1 164 ? 2.098 3.450 20.209 1.00 91.69 164 GLY A O 1
ATOM 1304 N N . LEU A 1 165 ? 1.523 4.832 21.876 1.00 92.50 165 LEU A N 1
ATOM 1305 C CA . LEU A 1 165 ? 1.404 6.018 21.018 1.00 92.50 165 LEU A CA 1
ATOM 1306 C C . LEU A 1 165 ? 2.758 6.473 20.463 1.00 92.50 165 LEU A C 1
ATOM 1308 O O . LEU A 1 165 ? 2.845 6.808 19.284 1.00 92.50 165 LEU A O 1
ATOM 1312 N N . LYS A 1 166 ? 3.821 6.447 21.281 1.00 93.38 166 LYS A N 1
ATOM 1313 C CA . LYS A 1 166 ? 5.183 6.763 20.823 1.00 93.38 166 LYS A CA 1
ATOM 1314 C C . LYS A 1 166 ? 5.649 5.803 19.730 1.00 93.38 166 LYS A C 1
ATOM 1316 O O . LYS A 1 166 ? 6.128 6.271 18.702 1.00 93.38 166 LYS A O 1
ATOM 1321 N N . SER A 1 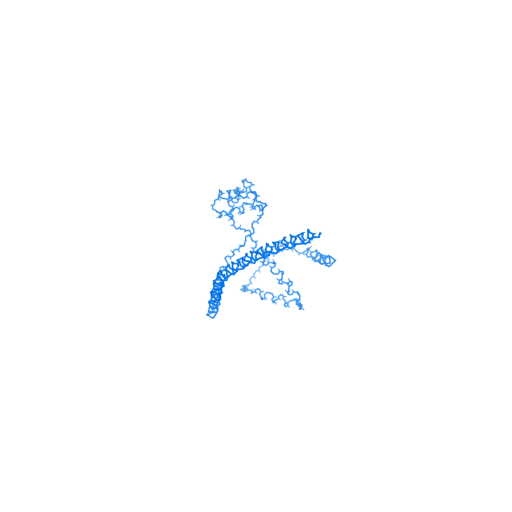167 ? 5.459 4.497 19.919 1.00 91.56 167 SER A N 1
ATOM 1322 C CA . SER A 1 167 ? 5.823 3.490 18.916 1.00 91.56 167 SER A CA 1
ATOM 1323 C C . SER A 1 167 ? 5.041 3.669 17.612 1.00 91.56 167 SER A C 1
ATOM 1325 O O . SER A 1 167 ? 5.644 3.648 16.543 1.00 91.56 167 SER A O 1
ATOM 1327 N N . LYS A 1 168 ? 3.729 3.937 17.684 1.00 92.19 168 LYS A N 1
ATOM 1328 C CA . LYS A 1 168 ? 2.907 4.221 16.494 1.00 92.19 168 LYS A CA 1
ATOM 1329 C C . LYS A 1 168 ? 3.364 5.480 15.752 1.00 92.19 168 LYS A C 1
ATOM 1331 O O . LYS A 1 168 ? 3.515 5.448 14.536 1.00 92.19 168 LYS A O 1
ATOM 1336 N N . ALA A 1 169 ? 3.636 6.566 16.476 1.00 94.00 169 ALA A N 1
ATOM 1337 C CA . ALA A 1 169 ? 4.098 7.820 15.880 1.00 94.00 169 ALA A CA 1
ATOM 1338 C C . ALA A 1 169 ? 5.491 7.693 15.232 1.00 94.00 169 ALA A C 1
ATOM 1340 O O . ALA A 1 169 ? 5.789 8.354 14.236 1.00 94.00 169 ALA A O 1
ATOM 1341 N N . GLU A 1 170 ? 6.371 6.860 15.792 1.00 93.31 170 GLU A N 1
ATOM 1342 C CA . GLU A 1 170 ? 7.696 6.600 15.226 1.00 93.31 170 GLU A CA 1
ATOM 1343 C C . GLU A 1 170 ? 7.623 5.740 13.956 1.00 93.31 170 GLU A C 1
ATOM 1345 O O . GLU A 1 170 ? 8.313 6.031 12.974 1.00 93.31 170 GLU A O 1
ATOM 1350 N N . GLU A 1 171 ? 6.744 4.737 13.943 1.00 90.81 171 GLU A N 1
ATOM 1351 C CA . GLU A 1 171 ? 6.464 3.908 12.772 1.00 90.81 171 GLU A CA 1
ATOM 1352 C C . GLU A 1 171 ? 5.835 4.713 11.629 1.00 90.81 171 GLU A C 1
ATOM 1354 O O . GLU A 1 171 ? 6.297 4.625 10.492 1.00 90.81 171 GLU A O 1
ATOM 1359 N N . GLU A 1 172 ? 4.870 5.582 11.927 1.00 87.88 172 GLU A N 1
ATOM 1360 C CA . GLU A 1 172 ? 4.261 6.481 10.943 1.00 87.88 172 GLU A CA 1
ATOM 1361 C C . GLU A 1 172 ? 5.298 7.424 10.309 1.00 87.88 172 GLU A C 1
ATOM 1363 O O . GLU A 1 172 ? 5.385 7.527 9.083 1.00 87.88 172 GLU A O 1
ATOM 1368 N N . LYS A 1 173 ? 6.186 8.023 11.118 1.00 94.44 173 LYS A N 1
ATOM 1369 C CA . LYS A 1 173 ? 7.319 8.819 10.610 1.00 94.44 173 LYS A CA 1
ATOM 1370 C C . LYS A 1 173 ? 8.296 7.991 9.776 1.00 94.44 173 LYS A C 1
ATOM 1372 O O . LYS A 1 173 ? 8.980 8.535 8.908 1.00 94.44 173 LYS A O 1
ATOM 1377 N N . ARG A 1 174 ? 8.462 6.697 10.061 1.00 92.62 174 ARG A N 1
ATOM 1378 C CA . ARG A 1 174 ? 9.323 5.806 9.267 1.00 92.62 174 ARG A CA 1
ATOM 1379 C C . ARG A 1 174 ? 8.701 5.548 7.896 1.00 92.62 174 ARG A C 1
ATOM 1381 O O . ARG A 1 174 ? 9.384 5.766 6.898 1.00 92.62 174 ARG A O 1
ATOM 1388 N N . LEU A 1 175 ? 7.413 5.216 7.862 1.00 92.38 175 LEU A N 1
ATOM 1389 C CA . LEU A 1 175 ? 6.647 5.008 6.631 1.00 92.38 175 LEU A CA 1
ATOM 1390 C C . LEU A 1 175 ? 6.600 6.271 5.768 1.00 92.38 175 LEU A C 1
ATOM 1392 O O . LEU A 1 175 ? 6.760 6.200 4.555 1.00 92.38 175 LEU A O 1
ATOM 1396 N N . GLU A 1 176 ? 6.452 7.450 6.371 1.00 90.44 176 GLU A N 1
ATOM 1397 C CA . GLU A 1 176 ? 6.462 8.708 5.623 1.00 90.44 176 GLU A CA 1
ATOM 1398 C C . GLU A 1 176 ? 7.805 8.969 4.927 1.00 90.44 176 GLU A C 1
ATOM 1400 O O . GLU A 1 176 ? 7.841 9.345 3.753 1.00 90.44 176 GLU A O 1
ATOM 1405 N N . ARG A 1 177 ? 8.924 8.677 5.603 1.00 91.88 177 ARG A N 1
ATOM 1406 C CA . ARG A 1 177 ? 10.255 8.745 4.979 1.00 91.88 177 ARG A CA 1
ATOM 1407 C C . ARG A 1 177 ? 10.429 7.711 3.868 1.00 91.88 177 ARG A C 1
ATOM 1409 O O . ARG A 1 177 ? 11.159 7.980 2.919 1.00 91.88 177 ARG A O 1
ATOM 1416 N N . GLU A 1 178 ? 9.825 6.533 3.987 1.00 90.50 178 GLU A N 1
ATOM 1417 C CA . GLU A 1 178 ? 9.859 5.502 2.942 1.00 90.50 178 GLU A CA 1
ATOM 1418 C C . GLU A 1 178 ? 9.065 5.931 1.709 1.00 90.50 178 GLU A C 1
ATOM 1420 O O . GLU A 1 178 ? 9.628 5.934 0.615 1.00 90.50 178 GLU A O 1
ATOM 1425 N N . ARG A 1 179 ? 7.835 6.428 1.885 1.00 93.50 179 ARG A N 1
ATOM 1426 C CA . ARG A 1 179 ? 7.021 6.984 0.791 1.00 93.50 179 ARG A CA 1
ATOM 1427 C C . ARG A 1 179 ? 7.746 8.104 0.043 1.00 93.50 179 ARG A C 1
ATOM 1429 O O . ARG A 1 179 ? 7.764 8.129 -1.188 1.00 93.50 179 ARG A O 1
ATOM 1436 N N . GLU A 1 180 ? 8.401 9.010 0.768 1.00 88.69 180 GLU A N 1
ATOM 1437 C CA . GLU A 1 180 ? 9.150 10.101 0.138 1.00 88.69 180 GLU A CA 1
ATOM 1438 C C . GLU A 1 180 ? 10.395 9.595 -0.615 1.00 88.69 180 GLU A C 1
ATOM 1440 O O . GLU A 1 180 ? 10.692 10.048 -1.725 1.00 88.69 180 GLU A O 1
ATOM 1445 N N . LYS A 1 181 ? 11.101 8.593 -0.073 1.00 94.81 181 LYS A N 1
ATOM 1446 C CA . LYS A 1 181 ? 12.206 7.927 -0.784 1.00 94.81 181 LYS A CA 1
ATOM 1447 C C . LYS A 1 181 ? 11.726 7.234 -2.055 1.00 94.81 181 LYS A C 1
ATOM 1449 O O . LYS A 1 181 ? 12.416 7.314 -3.069 1.00 94.81 181 LYS A O 1
ATOM 1454 N N . GLU A 1 182 ? 10.570 6.580 -2.021 1.00 91.94 182 GLU A N 1
ATOM 1455 C CA . GLU A 1 182 ? 9.982 5.906 -3.179 1.00 91.94 182 GLU A CA 1
ATOM 1456 C C . GLU A 1 182 ? 9.621 6.887 -4.288 1.00 91.94 182 GLU A C 1
ATOM 1458 O O . GLU A 1 182 ? 9.949 6.630 -5.445 1.00 91.94 182 GLU A O 1
ATOM 1463 N N . ARG A 1 183 ? 9.049 8.048 -3.957 1.00 95.62 183 ARG A N 1
ATOM 1464 C CA . ARG A 1 183 ? 8.789 9.122 -4.927 1.00 95.62 183 ARG A CA 1
ATOM 1465 C C . ARG A 1 183 ? 10.074 9.567 -5.629 1.00 95.62 183 ARG A C 1
ATOM 1467 O O . ARG A 1 183 ? 10.127 9.657 -6.858 1.00 95.62 183 ARG A O 1
ATOM 1474 N N . ILE A 1 184 ? 11.134 9.812 -4.858 1.00 92.94 184 ILE A N 1
ATOM 1475 C CA . ILE A 1 184 ? 12.445 10.205 -5.397 1.00 92.94 184 ILE A CA 1
ATOM 1476 C C . ILE A 1 184 ? 13.027 9.077 -6.258 1.00 92.94 184 ILE A C 1
ATOM 1478 O O . ILE A 1 184 ? 13.561 9.322 -7.342 1.00 92.94 184 ILE A O 1
ATOM 1482 N N . GLN A 1 185 ? 12.925 7.833 -5.793 1.00 95.62 185 GLN A N 1
ATOM 1483 C CA . GLN A 1 185 ? 13.431 6.669 -6.508 1.00 95.62 185 GLN A CA 1
ATOM 1484 C C . GLN A 1 185 ? 12.663 6.433 -7.811 1.00 95.62 185 GLN A C 1
ATOM 1486 O O . GLN A 1 185 ? 13.284 6.121 -8.824 1.00 95.62 185 GLN A O 1
ATOM 1491 N N . ALA A 1 186 ? 11.346 6.629 -7.818 1.00 95.38 186 ALA A N 1
ATOM 1492 C CA . ALA A 1 186 ? 10.512 6.564 -9.010 1.00 95.38 186 ALA A CA 1
ATOM 1493 C C . ALA A 1 186 ? 10.940 7.618 -10.042 1.00 95.38 186 ALA A C 1
ATOM 1495 O O . ALA A 1 186 ? 11.154 7.277 -11.204 1.00 95.38 186 ALA A O 1
ATOM 1496 N N . GLY A 1 187 ? 11.185 8.862 -9.611 1.00 95.38 187 GLY A N 1
ATOM 1497 C CA . GLY A 1 187 ? 11.727 9.909 -10.482 1.00 95.38 187 GLY A CA 1
ATOM 1498 C C . GLY A 1 187 ? 13.086 9.535 -11.092 1.00 95.38 187 GLY A C 1
ATOM 1499 O O . GLY A 1 187 ? 13.290 9.679 -12.297 1.00 95.38 187 GLY A O 1
ATOM 1500 N N . LYS A 1 188 ? 14.000 8.977 -10.286 1.00 97.12 188 LYS A N 1
ATOM 1501 C CA . LYS A 1 188 ? 15.310 8.493 -10.766 1.00 97.12 188 LYS A CA 1
ATOM 1502 C C . LYS A 1 188 ? 15.181 7.333 -11.754 1.00 97.12 188 LYS A C 1
ATOM 1504 O O . LYS A 1 188 ? 15.844 7.344 -12.786 1.00 97.12 188 LYS A O 1
ATOM 1509 N N . ARG A 1 189 ? 14.322 6.352 -11.463 1.00 93.62 189 ARG A N 1
ATOM 1510 C CA . ARG A 1 189 ? 14.059 5.204 -12.347 1.00 93.62 189 ARG A CA 1
ATOM 1511 C C . ARG A 1 189 ? 13.507 5.651 -13.697 1.00 93.62 189 ARG A C 1
ATOM 1513 O O . ARG A 1 189 ? 13.910 5.112 -14.718 1.00 93.62 189 ARG A O 1
ATOM 1520 N N . LEU A 1 190 ? 12.628 6.651 -13.706 1.00 93.56 190 LEU A N 1
ATOM 1521 C CA . LEU A 1 190 ? 12.058 7.193 -14.936 1.00 93.56 190 LEU A CA 1
ATOM 1522 C C . LEU A 1 190 ? 13.115 7.894 -15.800 1.00 93.56 190 LEU A C 1
ATOM 1524 O O . LEU A 1 190 ? 13.175 7.668 -17.008 1.00 93.56 190 LEU A O 1
ATOM 1528 N N . LEU A 1 191 ? 13.979 8.705 -15.183 1.00 95.12 191 LEU A N 1
ATOM 1529 C CA . LEU A 1 191 ? 15.093 9.351 -15.884 1.00 95.12 191 LEU A CA 1
ATOM 1530 C C . LEU A 1 191 ? 16.084 8.328 -16.451 1.00 95.12 191 LEU A C 1
ATOM 1532 O O . LEU A 1 191 ? 16.510 8.460 -17.597 1.00 95.12 191 LEU A O 1
ATOM 1536 N N . GLU A 1 192 ? 16.406 7.286 -15.686 1.00 95.94 192 GLU A N 1
ATOM 1537 C CA . GLU A 1 192 ? 17.309 6.232 -16.151 1.00 95.94 192 GLU A CA 1
ATOM 1538 C C . GLU A 1 192 ? 16.692 5.411 -17.291 1.00 95.94 192 GLU A C 1
ATOM 1540 O O . GLU A 1 192 ? 17.350 5.168 -18.300 1.00 95.94 192 GLU A O 1
ATOM 1545 N N . ALA A 1 193 ? 15.403 5.067 -17.203 1.00 95.56 193 ALA A N 1
ATOM 1546 C CA . ALA A 1 193 ? 14.688 4.405 -18.292 1.00 95.56 193 ALA A CA 1
ATOM 1547 C C . ALA A 1 193 ? 14.700 5.247 -19.580 1.00 95.56 193 ALA A C 1
ATOM 1549 O O . ALA A 1 193 ? 14.917 4.710 -20.667 1.00 95.56 193 ALA A O 1
ATOM 1550 N N . LYS A 1 194 ? 14.533 6.573 -19.463 1.00 96.75 194 LYS A N 1
ATOM 1551 C CA . LYS A 1 194 ? 14.629 7.498 -20.600 1.00 96.75 194 LYS A CA 1
ATOM 1552 C C . LYS A 1 194 ? 16.024 7.479 -21.232 1.00 96.75 194 LYS A C 1
ATOM 1554 O O . LYS A 1 194 ? 16.130 7.401 -22.453 1.00 96.75 194 LYS A O 1
ATOM 1559 N N . ARG A 1 195 ? 17.082 7.500 -20.415 1.00 97.44 195 ARG A N 1
ATOM 1560 C CA . ARG A 1 195 ? 18.479 7.440 -20.878 1.00 97.44 195 ARG A CA 1
ATOM 1561 C C . ARG A 1 195 ? 18.766 6.145 -21.639 1.00 97.44 195 ARG A C 1
ATOM 1563 O O . ARG A 1 195 ? 19.322 6.186 -22.732 1.00 97.44 195 ARG A O 1
ATOM 1570 N N . ILE A 1 196 ? 18.319 5.012 -21.096 1.00 96.62 196 ILE A N 1
ATOM 1571 C CA . ILE A 1 196 ? 18.469 3.692 -21.722 1.00 96.62 196 ILE A CA 1
ATOM 1572 C C . ILE A 1 196 ? 17.696 3.619 -23.048 1.00 96.62 196 ILE A C 1
ATOM 1574 O O . ILE A 1 196 ? 18.202 3.082 -24.033 1.00 96.62 196 ILE A O 1
ATOM 1578 N N . ALA A 1 197 ? 16.476 4.162 -23.102 1.00 95.88 197 ALA A N 1
ATOM 1579 C CA . ALA A 1 197 ? 15.673 4.177 -24.323 1.00 95.88 197 ALA A CA 1
ATOM 1580 C C . ALA A 1 197 ? 16.348 4.984 -25.447 1.00 95.88 197 ALA A C 1
ATOM 1582 O O . ALA A 1 197 ? 16.436 4.498 -26.577 1.00 95.88 197 ALA A O 1
ATOM 1583 N N . GLU A 1 198 ? 16.879 6.166 -25.123 1.00 95.69 198 GLU A N 1
ATOM 1584 C CA . GLU A 1 198 ? 17.607 7.016 -26.070 1.00 95.69 198 GLU A CA 1
ATOM 1585 C C . GLU A 1 198 ? 18.916 6.357 -26.540 1.00 95.69 198 GLU A C 1
ATOM 1587 O O . GLU A 1 198 ? 19.234 6.368 -27.730 1.00 95.69 198 GLU A O 1
ATOM 1592 N N . GLU A 1 199 ? 19.667 5.723 -25.638 1.00 96.69 199 GLU A N 1
ATOM 1593 C CA . GLU A 1 199 ? 20.892 4.997 -25.989 1.00 96.69 199 GLU A CA 1
ATOM 1594 C C . GLU A 1 199 ? 20.606 3.805 -26.915 1.00 96.69 199 GLU A C 1
ATOM 1596 O O . GLU A 1 199 ? 21.298 3.607 -27.918 1.00 96.69 199 GLU A O 1
ATOM 1601 N N . ASN A 1 200 ? 19.532 3.059 -26.649 1.00 97.50 200 ASN A N 1
ATOM 1602 C CA . ASN A 1 200 ? 19.076 1.976 -27.518 1.00 97.50 200 ASN A CA 1
ATOM 1603 C C . ASN A 1 200 ? 18.645 2.481 -28.902 1.00 97.50 200 ASN A C 1
ATOM 1605 O O . ASN A 1 200 ? 18.896 1.820 -29.910 1.00 97.50 200 ASN A O 1
ATOM 1609 N N . GLU A 1 201 ? 17.997 3.643 -28.984 1.00 96.25 201 GLU A N 1
ATOM 1610 C CA . GLU A 1 201 ? 17.656 4.277 -30.259 1.00 96.25 201 GLU A CA 1
ATOM 1611 C C . GLU A 1 201 ? 18.907 4.701 -31.034 1.00 96.25 201 GLU A C 1
ATOM 1613 O O . GLU A 1 201 ? 19.059 4.350 -32.205 1.00 96.25 201 GLU A O 1
ATOM 1618 N N . ARG A 1 202 ? 19.862 5.360 -30.371 1.00 96.81 202 ARG A N 1
ATOM 1619 C CA . ARG A 1 202 ? 21.148 5.719 -30.985 1.00 96.81 202 ARG A CA 1
ATOM 1620 C C . ARG A 1 202 ? 21.884 4.491 -31.498 1.00 96.81 202 ARG A C 1
ATOM 1622 O O . ARG A 1 202 ? 22.386 4.510 -32.619 1.00 96.81 202 ARG A O 1
ATOM 1629 N N . LYS A 1 203 ? 21.907 3.409 -30.719 1.00 97.12 203 LYS A N 1
ATOM 1630 C CA . LYS A 1 203 ? 22.524 2.143 -31.121 1.00 97.12 203 LYS A CA 1
ATOM 1631 C C . LYS A 1 203 ? 21.856 1.557 -32.367 1.00 97.12 203 LYS A C 1
ATOM 1633 O O . LYS A 1 203 ? 22.570 1.156 -33.281 1.00 97.12 203 LYS A O 1
ATOM 1638 N N . ARG A 1 204 ? 20.519 1.584 -32.444 1.00 96.19 204 ARG A N 1
ATOM 1639 C CA . ARG A 1 204 ? 19.759 1.166 -33.638 1.00 96.19 204 ARG A CA 1
ATOM 1640 C C . ARG A 1 204 ? 20.087 2.026 -34.859 1.00 96.19 204 ARG A C 1
ATOM 1642 O O . ARG A 1 204 ? 20.354 1.494 -35.932 1.00 96.19 204 ARG A O 1
ATOM 1649 N N . ASN A 1 205 ? 20.152 3.343 -34.693 1.00 95.88 205 ASN A N 1
ATOM 1650 C CA . ASN A 1 205 ? 20.478 4.261 -35.785 1.00 95.88 205 ASN A CA 1
ATOM 1651 C C . ASN A 1 205 ? 21.913 4.068 -36.294 1.00 95.88 205 ASN A C 1
ATOM 1653 O O . ASN A 1 205 ? 22.161 4.088 -37.500 1.00 95.88 205 ASN A O 1
ATOM 1657 N N . LEU A 1 206 ? 22.863 3.844 -35.385 1.00 95.12 206 LEU A N 1
ATOM 1658 C CA . LEU A 1 206 ? 24.245 3.539 -35.746 1.00 95.12 206 LEU A CA 1
ATOM 1659 C C . LEU A 1 206 ? 24.357 2.192 -36.465 1.00 95.12 206 LEU A C 1
ATOM 1661 O O . LEU A 1 206 ? 25.037 2.131 -37.487 1.00 95.12 206 LEU A O 1
ATOM 1665 N N . SER A 1 207 ? 23.667 1.145 -35.996 1.00 94.44 207 SER A N 1
ATOM 1666 C CA . SER A 1 207 ? 23.675 -0.155 -36.677 1.00 94.44 207 SER A CA 1
ATOM 1667 C C . SER A 1 207 ? 23.043 -0.083 -38.066 1.00 94.44 207 SER A C 1
ATOM 1669 O O . SER A 1 207 ? 23.570 -0.683 -38.995 1.00 94.44 207 SER A O 1
ATOM 1671 N N . LEU A 1 208 ? 21.970 0.699 -38.238 1.00 95.69 208 LEU A N 1
ATOM 1672 C CA . LEU A 1 208 ? 21.348 0.919 -39.548 1.00 95.69 208 LEU A CA 1
ATOM 1673 C C . LEU A 1 208 ? 22.314 1.606 -40.520 1.00 95.69 208 LEU A C 1
ATOM 1675 O O . LEU A 1 208 ? 22.535 1.109 -41.620 1.00 95.69 208 LEU A O 1
ATOM 1679 N N . ARG A 1 209 ? 22.969 2.694 -40.092 1.00 95.88 209 ARG A N 1
ATOM 1680 C CA . ARG A 1 209 ? 23.967 3.396 -40.920 1.00 95.88 209 ARG A CA 1
ATOM 1681 C C . ARG A 1 209 ? 25.177 2.529 -41.259 1.00 95.88 209 ARG A C 1
ATOM 1683 O O . ARG A 1 209 ? 25.781 2.702 -42.313 1.00 95.88 209 ARG A O 1
ATOM 1690 N N . GLN A 1 210 ? 25.589 1.646 -40.351 1.00 96.81 210 GLN A N 1
ATOM 1691 C CA . GLN A 1 210 ? 26.677 0.705 -40.613 1.00 96.81 210 GLN A CA 1
ATOM 1692 C C . GLN A 1 210 ? 26.261 -0.352 -41.637 1.00 96.81 210 GLN A C 1
ATOM 1694 O O . GLN A 1 210 ? 27.014 -0.586 -42.579 1.00 96.81 210 GLN A O 1
ATOM 1699 N N . ALA A 1 211 ? 25.061 -0.920 -41.497 1.00 97.00 211 ALA A N 1
ATOM 1700 C CA . ALA A 1 211 ? 24.522 -1.898 -42.435 1.00 97.00 211 ALA A CA 1
ATOM 1701 C C . ALA A 1 211 ? 24.365 -1.315 -43.849 1.00 97.00 211 ALA A C 1
ATOM 1703 O O . ALA A 1 211 ? 24.792 -1.949 -44.809 1.00 97.00 211 ALA A O 1
ATOM 1704 N N . GLU A 1 212 ? 23.851 -0.086 -43.973 1.00 94.44 212 GLU A N 1
ATOM 1705 C CA . GLU A 1 212 ? 23.721 0.624 -45.254 1.00 94.44 212 GLU A CA 1
ATOM 1706 C C . GLU A 1 212 ? 25.088 0.844 -45.921 1.00 94.44 212 GLU A C 1
ATOM 1708 O O . GLU A 1 212 ? 25.284 0.508 -47.088 1.00 94.44 212 GLU A O 1
ATOM 1713 N N . LYS A 1 213 ? 26.083 1.324 -45.161 1.00 97.44 213 LYS A N 1
ATOM 1714 C CA . LYS A 1 213 ? 27.456 1.496 -45.665 1.00 97.44 213 LYS A CA 1
ATOM 1715 C C . LYS A 1 213 ? 28.091 0.178 -46.095 1.00 97.44 213 LYS A C 1
ATOM 1717 O O . LYS A 1 213 ? 28.868 0.150 -47.047 1.00 97.44 213 LYS A O 1
ATOM 1722 N N . GLU A 1 214 ? 27.837 -0.901 -45.364 1.00 96.06 214 GLU A N 1
ATOM 1723 C CA . GLU A 1 214 ? 28.363 -2.220 -45.701 1.00 96.06 214 GLU A CA 1
ATOM 1724 C C . GLU A 1 214 ? 27.686 -2.789 -46.950 1.00 96.06 214 GLU A C 1
ATOM 1726 O O . GLU A 1 214 ? 28.356 -3.364 -47.805 1.00 96.06 214 GLU A O 1
ATOM 1731 N N . GLU A 1 215 ? 26.379 -2.587 -47.103 1.00 95.44 215 GLU A N 1
ATOM 1732 C CA . GLU A 1 215 ? 25.645 -2.966 -48.305 1.00 95.44 215 GLU A CA 1
ATOM 1733 C C . GLU A 1 215 ? 26.119 -2.177 -49.531 1.00 95.44 215 GLU A C 1
ATOM 1735 O O . GLU A 1 215 ? 26.368 -2.771 -50.582 1.00 95.44 215 GLU A O 1
ATOM 1740 N N . GLU A 1 216 ? 26.355 -0.871 -49.383 1.00 94.44 216 GLU A N 1
ATOM 1741 C CA . GLU A 1 216 ? 26.921 -0.032 -50.439 1.00 94.44 216 GLU A CA 1
ATOM 1742 C C . GLU A 1 216 ? 28.324 -0.510 -50.846 1.00 94.44 216 GLU A C 1
ATOM 1744 O O . GLU A 1 216 ? 28.620 -0.636 -52.036 1.00 94.44 216 GLU A O 1
ATOM 1749 N N . LYS A 1 217 ? 29.186 -0.849 -49.876 1.00 97.06 217 LYS A N 1
ATOM 1750 C CA . LYS A 1 217 ? 30.506 -1.444 -50.150 1.00 97.06 217 LYS A CA 1
ATOM 1751 C C . LYS A 1 217 ? 30.381 -2.777 -50.884 1.00 97.06 217 LYS A C 1
ATOM 1753 O O . LYS A 1 217 ? 31.019 -2.952 -51.919 1.00 97.06 217 LYS A O 1
ATOM 1758 N N . ARG A 1 218 ? 29.505 -3.672 -50.415 1.00 97.00 218 ARG A N 1
ATOM 1759 C CA . ARG A 1 218 ? 29.228 -4.961 -51.071 1.00 97.00 218 ARG A CA 1
ATOM 1760 C C . ARG A 1 218 ? 28.716 -4.771 -52.503 1.00 97.00 218 ARG A C 1
ATOM 1762 O O . ARG A 1 218 ? 29.085 -5.539 -53.389 1.00 97.00 218 ARG A O 1
ATOM 1769 N N . ALA A 1 219 ? 27.888 -3.761 -52.764 1.00 95.94 219 ALA A N 1
ATOM 1770 C CA . ALA A 1 219 ? 27.421 -3.434 -54.110 1.00 95.94 219 ALA A CA 1
ATOM 1771 C C . ALA A 1 219 ? 28.555 -2.897 -55.000 1.00 95.94 219 ALA A C 1
ATOM 1773 O O . ALA A 1 219 ? 28.705 -3.350 -56.136 1.00 95.94 219 ALA A O 1
ATOM 1774 N N . ARG A 1 220 ? 29.395 -1.994 -54.478 1.00 95.75 220 ARG A N 1
ATOM 1775 C CA . ARG A 1 220 ? 30.569 -1.461 -55.191 1.00 95.75 220 ARG A CA 1
ATOM 1776 C C . ARG A 1 220 ? 31.565 -2.560 -55.558 1.00 95.75 220 ARG A C 1
ATOM 1778 O O . ARG A 1 220 ? 32.020 -2.606 -56.695 1.00 95.75 220 ARG A O 1
ATOM 1785 N N . GLU A 1 221 ? 31.849 -3.479 -54.639 1.00 95.50 221 GLU A N 1
ATOM 1786 C CA . GLU A 1 221 ? 32.723 -4.632 -54.890 1.00 95.50 221 GLU A CA 1
ATOM 1787 C C . GLU A 1 221 ? 32.161 -5.559 -55.978 1.00 95.50 221 GLU A C 1
ATOM 1789 O O . GLU A 1 221 ? 32.908 -6.031 -56.835 1.00 95.50 221 GLU A O 1
ATOM 1794 N N . LYS A 1 222 ? 30.838 -5.783 -56.000 1.00 96.31 222 LYS A N 1
ATOM 1795 C CA . LYS A 1 222 ? 30.182 -6.551 -57.072 1.00 96.31 222 LYS A CA 1
ATOM 1796 C C . LYS A 1 222 ? 30.339 -5.885 -58.440 1.00 96.31 222 LYS A C 1
ATOM 1798 O O . LYS A 1 222 ? 30.576 -6.588 -59.417 1.00 96.31 222 LYS A O 1
ATOM 1803 N N . VAL A 1 223 ? 30.195 -4.561 -58.521 1.00 94.88 223 VAL A N 1
ATOM 1804 C CA . VAL A 1 223 ? 30.395 -3.812 -59.776 1.00 94.88 223 VAL A CA 1
ATOM 1805 C C . VAL A 1 223 ? 31.857 -3.879 -60.211 1.00 94.88 223 VAL A C 1
ATOM 1807 O O . VAL A 1 223 ? 32.127 -4.173 -61.371 1.00 94.88 223 VAL A O 1
ATOM 1810 N N . LEU A 1 224 ? 32.793 -3.685 -59.278 1.00 94.31 224 LEU A N 1
ATOM 1811 C CA . LEU A 1 224 ? 34.226 -3.757 -59.556 1.00 94.31 224 LEU A CA 1
ATOM 1812 C C . LEU A 1 224 ? 34.629 -5.120 -60.137 1.00 94.31 224 LEU A C 1
ATOM 1814 O O . LEU A 1 224 ? 35.317 -5.163 -61.151 1.00 94.31 224 LEU A O 1
ATOM 1818 N N . ARG A 1 225 ? 34.142 -6.226 -59.555 1.00 92.25 225 ARG A N 1
ATOM 1819 C CA . ARG A 1 225 ? 34.399 -7.576 -60.085 1.00 92.25 225 ARG A CA 1
ATOM 1820 C C . ARG A 1 225 ? 33.857 -7.787 -61.498 1.00 92.25 225 ARG A C 1
ATOM 1822 O O . ARG A 1 225 ? 34.500 -8.472 -62.281 1.00 92.25 225 ARG A O 1
ATOM 1829 N N . LYS A 1 226 ? 32.687 -7.227 -61.827 1.00 92.00 226 LYS A N 1
ATOM 1830 C CA . LYS A 1 226 ? 32.129 -7.318 -63.189 1.00 92.00 226 LYS A CA 1
ATOM 1831 C C . LYS A 1 226 ? 33.005 -6.580 -64.202 1.00 92.00 226 LYS A C 1
ATOM 1833 O O . LYS A 1 226 ? 33.338 -7.147 -65.230 1.00 92.00 226 LYS A O 1
ATOM 1838 N N . LEU A 1 227 ? 33.450 -5.368 -63.866 1.00 91.44 227 LEU A N 1
ATOM 1839 C CA . LEU A 1 227 ? 34.355 -4.592 -64.723 1.00 91.44 227 LEU A CA 1
ATOM 1840 C C . LEU A 1 227 ? 35.702 -5.293 -64.949 1.00 91.44 227 LEU A C 1
ATOM 1842 O O . LEU A 1 227 ? 36.299 -5.151 -66.009 1.00 91.44 227 LEU A O 1
ATOM 1846 N N . GLU A 1 228 ? 36.194 -6.033 -63.955 1.00 91.00 228 GLU A N 1
ATOM 1847 C CA . GLU A 1 228 ? 37.420 -6.824 -64.084 1.00 91.00 228 GLU A CA 1
ATOM 1848 C C . GLU A 1 228 ? 37.242 -8.032 -65.016 1.00 91.00 228 GLU A C 1
ATOM 1850 O O . GLU A 1 228 ? 38.154 -8.345 -65.777 1.00 91.00 228 GLU A O 1
ATOM 1855 N N . GLN A 1 229 ? 36.066 -8.669 -65.007 1.00 91.25 229 GLN A N 1
ATOM 1856 C CA . GLN A 1 229 ? 35.724 -9.752 -65.937 1.00 91.25 229 GLN A CA 1
ATOM 1857 C C . GLN A 1 229 ? 35.569 -9.254 -67.382 1.00 91.25 229 GLN A C 1
ATOM 1859 O O . GLN A 1 229 ? 36.042 -9.924 -68.292 1.00 91.25 229 GLN A O 1
ATOM 1864 N N . ASP A 1 230 ? 34.987 -8.067 -67.585 1.00 86.81 230 ASP A N 1
ATOM 1865 C CA . ASP A 1 230 ? 34.801 -7.445 -68.910 1.00 86.81 230 ASP A CA 1
ATOM 1866 C C . ASP A 1 230 ? 36.111 -6.903 -69.524 1.00 86.81 230 ASP A C 1
ATOM 1868 O O . ASP A 1 230 ? 36.128 -6.420 -70.656 1.00 86.81 230 ASP A O 1
ATOM 1872 N N . LYS A 1 231 ? 37.218 -6.934 -68.770 1.00 85.56 231 LYS A N 1
ATOM 1873 C CA . LYS A 1 231 ? 38.540 -6.464 -69.209 1.00 85.56 231 LYS A CA 1
ATOM 1874 C C . LYS A 1 231 ? 39.322 -7.522 -70.013 1.00 85.56 231 LYS A C 1
ATOM 1876 O O . LYS A 1 231 ? 40.400 -7.202 -70.517 1.00 85.56 231 LYS A O 1
ATOM 1881 N N . VAL A 1 232 ? 38.819 -8.758 -70.091 1.00 66.62 232 VAL A N 1
ATOM 1882 C CA . VAL A 1 232 ? 39.397 -9.899 -70.835 1.00 66.62 232 VAL A CA 1
ATOM 1883 C C . VAL A 1 232 ? 38.762 -9.998 -72.214 1.00 66.62 232 VAL A C 1
ATOM 1885 O O . VAL A 1 232 ? 39.534 -10.151 -73.186 1.00 66.62 232 VAL A O 1
#

Foldseek 3Di:
DVVVVVVVVVVVVVVVVPPDDDPDDDDDDDDDDDDDDPPPDPPVVVVVVVCVVPVDPDPVVVVVVVVVVVVVVVVVQFDQDDADPVLLVVCVVVPDASQLLSVLRVVLVNDDNVSSVVSCVVCVPPPCSSPRDGDGDPPPPVDDDDDPCDPVNVVVVVVVVVVVVVVVVVVVVVVVVVVVVVVVVVVVVVVVVVVVVVVVVVVVVVVVVVVVVVVVVVVVVVVVVVVVVVVD

Mean predicted aligned error: 21.21 Å

Solvent-accessible surface area (backbone atoms only — not comparable to full-atom values): 13936 Å² total; per-residue (Å²): 114,72,72,59,53,54,53,50,55,55,52,52,56,53,59,65,69,66,69,86,77,74,100,75,82,80,87,84,86,86,90,85,88,81,94,73,84,83,72,83,68,53,70,68,57,55,51,52,53,54,53,66,76,60,75,72,90,49,80,72,57,56,57,55,52,52,52,52,51,50,55,51,58,59,57,72,40,58,40,73,71,93,66,61,67,68,56,45,49,54,37,44,75,74,67,45,55,67,34,35,42,52,42,22,30,60,75,51,64,65,75,55,64,66,52,19,49,51,48,43,66,78,44,66,87,46,92,62,47,70,49,66,55,72,38,76,64,80,69,82,66,74,77,78,69,84,72,82,77,50,70,65,61,54,52,51,54,50,49,54,53,54,50,53,52,51,54,50,54,51,50,53,56,49,52,52,55,48,55,54,49,48,55,54,48,51,55,51,51,52,53,50,51,51,52,52,53,52,50,52,49,51,52,51,55,51,52,51,55,50,51,52,52,49,50,51,49,55,49,52,52,54,51,52,54,50,58,59,62,74,72,113